Protein AF-A0A662RR89-F1 (afdb_monomer)

Solvent-accessible surface area (backbone atoms only — not comparable to full-atom values): 11726 Å² total; per-residue (Å²): 86,78,87,22,82,54,47,25,76,36,94,96,42,46,41,61,59,53,75,61,45,53,54,25,52,78,70,72,41,86,65,73,88,65,92,75,38,67,35,80,43,79,45,77,73,48,95,41,78,81,84,30,60,46,42,39,37,31,34,29,75,45,78,44,57,68,92,49,96,69,79,58,44,78,71,48,41,49,62,56,51,51,46,44,49,56,50,46,62,72,40,98,57,21,68,71,49,57,76,40,66,42,52,34,41,35,21,36,30,28,49,77,58,99,93,44,76,45,80,75,48,78,33,78,44,51,60,56,28,48,38,69,92,72,54,80,43,71,37,69,88,67,76,30,16,34,28,47,49,55,79,74,61,53,74,45,95,63,53,66,65,60,40,53,52,51,51,52,53,52,49,52,57,52,47,54,54,50,50,54,55,50,52,56,54,51,49,54,50,52,53,56,49,50,55,54,51,49,58,53,57,78,75,106

pLDDT: mean 91.46, std 6.4, range [57.75, 98.0]

Foldseek 3Di:
DCPELQANDQDCDGQADHPVQVVCVVVVHDRDDDPQHLAPDKDAPDPDCVVRVLQIAGEHEDEDAPVDDDWFDFNHALVVVLSSLVVLCPDPCNVVNLVSHWYKYKYWYWHADPVGIDTDDIAMDTLQFFPLVQQPDQDPVPNRTRTHRRVSTDGHDDDNVVSSVSSVVSSVVRVVVVVVVVCVVVVVVVVVVVVVVVVVVVVD

Secondary structure (DSSP, 8-state):
-TTSTTTS-BTTB-SS--HHHHHHHHTTPPPPP-TT-S-SEEEE--S-TTTSTT-EEEEEEEEEETTS--PPPEEEEHHHHHHHHHHHHTSTTHHHHHTT--EEEEEEEEEEETTEEEEEEEEEEEGGGB-GGG--EEETTTTSEEE--GGG--B----HHHHHHHHHHHHHHHHHHHHHHHHHHHHHHHHHHHHHHHHHHHT-

Radius of gyration: 21.61 Å; Cα contacts (8 Å, |Δi|>4): 285; chains: 1; bounding box: 59×57×62 Å

Sequence (204 aa):
LQQTWWGFKFGRDRLLITEKQIKDFVRGNPIGRWQQEAGDIVLFCGRDVIKDANDVILLNVKSHYIERSSRPPNIMSAERLLKFFNELLNRDDAYKMLEKVSLWFIGVGYATSKDGTTITNIHTRDLFLLDLSKLPQINFDAAIQIQGHVKDMVEIEQDRLSFVENLTDTFAAQWKSHVKGKEEKYGTLAENLKERIERLRDVS

Structure (mmCIF, N/CA/C/O backbone):
data_AF-A0A662RR89-F1
#
_entry.id   AF-A0A662RR89-F1
#
loop_
_atom_site.group_PDB
_atom_site.id
_atom_site.type_symbol
_atom_site.label_atom_id
_atom_site.label_alt_id
_atom_site.label_comp_id
_atom_site.label_asym_id
_atom_site.label_entity_id
_atom_site.label_seq_id
_atom_site.pdbx_PDB_ins_code
_atom_site.Cartn_x
_atom_site.Cartn_y
_atom_site.Cartn_z
_atom_site.occupancy
_atom_site.B_iso_or_equiv
_atom_site.auth_seq_id
_atom_site.auth_comp_id
_atom_site.auth_asym_id
_atom_site.auth_atom_id
_atom_site.pdbx_PDB_model_num
ATOM 1 N N . LEU A 1 1 ? -2.434 -9.277 -19.266 1.00 62.34 1 LEU A N 1
ATOM 2 C CA . LEU A 1 1 ? -3.164 -8.637 -18.142 1.00 62.34 1 LEU A CA 1
ATOM 3 C C . LEU A 1 1 ? -3.527 -9.619 -17.030 1.00 62.34 1 LEU A C 1
ATOM 5 O O . LEU A 1 1 ? -3.094 -9.404 -15.917 1.00 62.34 1 LEU A O 1
ATOM 9 N N . GLN A 1 2 ? -4.277 -10.706 -17.268 1.00 71.69 2 GLN A N 1
ATOM 10 C CA . GLN A 1 2 ? -4.575 -11.676 -16.186 1.00 71.69 2 GLN A CA 1
ATOM 11 C C . GLN A 1 2 ? -3.335 -12.424 -15.657 1.00 71.69 2 GLN A C 1
ATOM 13 O O . GLN A 1 2 ? -3.325 -12.899 -14.526 1.00 71.69 2 GLN A O 1
ATOM 18 N N . GLN A 1 3 ? -2.284 -12.511 -16.473 1.00 83.50 3 GLN A N 1
ATOM 19 C CA . GLN A 1 3 ? -0.997 -13.094 -16.092 1.00 83.50 3 GLN A CA 1
ATOM 20 C C . GLN A 1 3 ? 0.001 -12.064 -15.541 1.00 83.50 3 GLN A C 1
ATOM 22 O O . GLN A 1 3 ? 1.110 -12.445 -15.182 1.00 83.50 3 GLN A O 1
ATOM 27 N N . THR A 1 4 ? -0.355 -10.772 -15.498 1.00 91.00 4 THR A N 1
ATOM 28 C CA . THR A 1 4 ? 0.527 -9.750 -14.925 1.00 91.00 4 THR A CA 1
ATOM 29 C C . THR A 1 4 ? 0.176 -9.487 -13.471 1.00 91.00 4 THR A C 1
ATOM 31 O O . THR A 1 4 ? -1.009 -9.419 -13.140 1.00 91.00 4 THR A O 1
ATOM 34 N N . TRP A 1 5 ? 1.177 -9.289 -12.611 1.00 92.94 5 TRP A N 1
ATOM 35 C CA . TRP A 1 5 ? 0.952 -9.030 -11.187 1.00 92.94 5 TRP A CA 1
ATOM 36 C C . TRP A 1 5 ? 0.122 -7.755 -10.969 1.00 92.94 5 TRP A C 1
ATOM 38 O O . TRP A 1 5 ? -0.776 -7.722 -10.143 1.00 92.94 5 TRP A O 1
ATOM 48 N N . TRP A 1 6 ? 0.330 -6.713 -11.771 1.00 91.12 6 TRP A N 1
ATOM 49 C CA . TRP A 1 6 ? -0.389 -5.438 -11.645 1.00 91.12 6 TRP A CA 1
ATOM 50 C C . TRP A 1 6 ? -1.801 -5.459 -12.258 1.00 91.12 6 TRP A C 1
ATOM 52 O O . TRP A 1 6 ? -2.610 -4.551 -12.024 1.00 91.12 6 TRP A O 1
ATOM 62 N N . GLY A 1 7 ? -2.096 -6.470 -13.081 1.00 88.62 7 GLY A N 1
ATOM 63 C CA . GLY A 1 7 ? -3.269 -6.512 -13.947 1.00 88.62 7 GLY A CA 1
ATOM 64 C C . GLY A 1 7 ? -4.268 -7.618 -13.630 1.00 88.62 7 GLY A C 1
ATOM 65 O O . GLY A 1 7 ? -5.368 -7.570 -14.183 1.00 88.62 7 GLY A O 1
ATOM 66 N N . PHE A 1 8 ? -3.943 -8.602 -12.784 1.00 88.56 8 PHE A N 1
ATOM 67 C CA . PHE A 1 8 ? -4.889 -9.655 -12.409 1.00 88.56 8 PHE A CA 1
ATOM 68 C C . PHE A 1 8 ? -5.971 -9.140 -11.445 1.00 88.56 8 PHE A C 1
ATOM 70 O O . PHE A 1 8 ? -5.852 -8.069 -10.849 1.00 88.56 8 PHE A O 1
ATOM 77 N N . LYS A 1 9 ? -7.078 -9.884 -11.358 1.00 89.31 9 LYS A N 1
ATOM 78 C CA . LYS A 1 9 ? -8.249 -9.536 -10.546 1.00 89.31 9 LYS A CA 1
ATOM 79 C C . LYS A 1 9 ? -8.171 -10.222 -9.185 1.00 89.31 9 LYS A C 1
ATOM 81 O O . LYS A 1 9 ? -7.997 -11.429 -9.159 1.00 89.31 9 LYS A O 1
ATOM 86 N N . PHE A 1 10 ? -8.394 -9.479 -8.107 1.00 89.06 10 PHE A N 1
ATOM 87 C CA . PHE A 1 10 ? -8.545 -9.999 -6.746 1.00 89.06 10 PHE A CA 1
ATOM 88 C C . PHE A 1 10 ? -9.844 -9.449 -6.148 1.00 89.06 10 PHE A C 1
ATOM 90 O O . PHE A 1 10 ? -10.044 -8.240 -6.024 1.00 89.06 10 PHE A O 1
ATOM 97 N N . GLY A 1 11 ? -10.797 -10.334 -5.853 1.00 84.19 11 GLY A N 1
ATOM 98 C CA . GLY A 1 11 ? -12.159 -9.920 -5.505 1.00 84.19 11 GLY A CA 1
ATOM 99 C C . GLY A 1 11 ? -12.827 -9.121 -6.635 1.00 84.19 11 GLY A C 1
ATOM 100 O O . GLY A 1 11 ? -13.022 -9.632 -7.738 1.00 84.19 11 GLY A O 1
ATOM 101 N N . ARG A 1 12 ? -13.209 -7.864 -6.372 1.00 82.12 12 ARG A N 1
ATOM 102 C CA . ARG A 1 12 ? -13.751 -6.933 -7.389 1.00 82.12 12 ARG A CA 1
ATOM 103 C C . ARG A 1 12 ? -12.704 -5.947 -7.917 1.00 82.12 12 ARG A C 1
ATOM 105 O O . ARG A 1 12 ? -13.029 -5.139 -8.784 1.00 82.12 12 ARG A O 1
ATOM 112 N N . ASP A 1 13 ? -11.469 -6.064 -7.445 1.00 84.62 13 ASP A N 1
ATOM 113 C CA . ASP A 1 13 ? -10.411 -5.087 -7.639 1.00 84.62 13 ASP A CA 1
ATOM 114 C C . ASP A 1 13 ? -9.298 -5.621 -8.552 1.00 84.62 13 ASP A C 1
ATOM 116 O O . ASP A 1 13 ? -9.220 -6.806 -8.887 1.00 84.62 13 ASP A O 1
ATOM 120 N N . ARG A 1 14 ? -8.447 -4.697 -8.986 1.00 89.25 14 ARG A N 1
ATOM 121 C CA . ARG A 1 14 ? -7.151 -4.900 -9.660 1.00 89.25 14 ARG A CA 1
ATOM 122 C C . ARG A 1 14 ? -6.178 -3.881 -9.057 1.00 89.25 14 ARG A C 1
ATOM 124 O O . ARG A 1 14 ? -6.625 -3.051 -8.268 1.00 89.25 14 ARG A O 1
ATOM 131 N N . LEU A 1 15 ? -4.881 -3.881 -9.371 1.00 87.00 15 LEU A N 1
ATOM 132 C CA . LEU A 1 15 ? -3.983 -2.823 -8.867 1.00 87.00 15 LEU A CA 1
ATOM 133 C C . LEU A 1 15 ? -3.986 -1.578 -9.761 1.00 87.00 15 LEU A C 1
ATOM 135 O O . LEU A 1 15 ? -4.125 -0.474 -9.245 1.00 87.00 15 LEU A O 1
ATOM 139 N N . LEU A 1 16 ? -3.878 -1.742 -11.082 1.00 84.94 16 LEU A N 1
ATOM 140 C CA . LEU A 1 16 ? -3.618 -0.608 -11.983 1.00 84.94 16 LEU A CA 1
ATOM 141 C C . LEU A 1 16 ? -4.749 -0.254 -12.955 1.00 84.94 16 LEU A C 1
ATOM 143 O O . LEU A 1 16 ? -4.870 0.887 -13.362 1.00 84.94 16 LEU A O 1
ATOM 147 N N . ILE A 1 17 ? -5.580 -1.208 -13.359 1.00 82.25 17 ILE A N 1
ATOM 148 C CA . ILE A 1 17 ? -6.595 -0.967 -14.393 1.00 82.25 17 ILE A CA 1
ATOM 149 C C . ILE A 1 17 ? -7.931 -1.576 -14.004 1.00 82.25 17 ILE A C 1
ATOM 151 O O . ILE A 1 17 ? -7.967 -2.657 -13.432 1.00 82.25 17 ILE A O 1
ATOM 155 N N . THR A 1 18 ? -9.042 -0.941 -14.360 1.00 82.62 18 THR A N 1
ATOM 156 C CA . THR A 1 18 ? -10.380 -1.532 -14.216 1.00 82.62 18 THR A CA 1
ATOM 157 C C . THR A 1 18 ? -10.744 -2.394 -15.423 1.00 82.62 18 THR A C 1
ATOM 159 O O . THR A 1 18 ? -10.262 -2.197 -16.538 1.00 82.62 18 THR A O 1
ATOM 162 N N . GLU A 1 19 ? -11.679 -3.330 -15.238 1.00 82.38 19 GLU A N 1
ATOM 163 C CA . GLU A 1 19 ? -12.227 -4.106 -16.358 1.00 82.38 19 GLU A CA 1
ATOM 164 C C . GLU A 1 19 ? -12.911 -3.209 -17.405 1.00 82.38 19 GLU A C 1
ATOM 166 O O . GLU A 1 19 ? -12.856 -3.493 -18.601 1.00 82.38 19 GLU A O 1
ATOM 171 N N . LYS A 1 20 ? -13.517 -2.099 -16.963 1.00 85.50 20 LYS A N 1
ATOM 172 C CA . LYS A 1 20 ? -14.114 -1.104 -17.854 1.00 85.50 20 LYS A CA 1
ATOM 173 C C . LYS A 1 20 ? -13.055 -0.432 -18.729 1.00 85.50 20 LYS A C 1
ATOM 175 O O . LYS A 1 20 ? -13.241 -0.409 -19.937 1.00 85.50 20 LYS A O 1
ATOM 180 N N . GLN A 1 21 ? -11.944 0.038 -18.155 1.00 86.88 21 GLN A N 1
ATOM 181 C CA . GLN A 1 21 ? -10.864 0.674 -18.924 1.00 86.88 21 GLN A CA 1
ATOM 182 C C . GLN A 1 21 ? -10.289 -0.270 -19.992 1.00 86.88 21 GLN A C 1
ATOM 184 O O . GLN A 1 21 ? -10.029 0.165 -21.109 1.00 86.88 21 GLN A O 1
ATOM 189 N N . ILE A 1 22 ? -10.174 -1.571 -19.694 1.00 82.06 22 ILE A N 1
ATOM 190 C CA . ILE A 1 22 ? -9.779 -2.581 -20.692 1.00 82.06 22 ILE A CA 1
ATOM 191 C C . ILE A 1 22 ? -10.807 -2.651 -21.828 1.00 82.06 22 ILE A C 1
ATOM 193 O O . ILE A 1 22 ? -10.439 -2.609 -23.000 1.00 82.06 22 ILE A O 1
ATOM 197 N N . LYS A 1 23 ? -12.100 -2.761 -21.496 1.00 86.00 23 LYS A N 1
ATOM 198 C CA . LYS A 1 23 ? -13.181 -2.843 -22.494 1.00 86.00 23 LYS A CA 1
ATOM 199 C C . LYS A 1 23 ? -13.263 -1.584 -23.351 1.00 86.00 23 LYS A C 1
ATOM 201 O O . LYS A 1 23 ? -13.460 -1.699 -24.556 1.00 86.00 23 LYS A O 1
ATOM 206 N N . ASP A 1 24 ? -13.114 -0.415 -22.740 1.00 89.56 24 ASP A N 1
ATOM 207 C CA . ASP A 1 24 ? -13.146 0.870 -23.430 1.00 89.56 24 ASP A CA 1
ATOM 208 C C . ASP A 1 24 ? -11.956 1.000 -24.387 1.00 89.56 24 ASP A C 1
ATOM 210 O O . ASP A 1 24 ? -12.169 1.297 -25.559 1.00 89.56 24 ASP A O 1
ATOM 214 N N . PHE A 1 25 ? -10.742 0.644 -23.954 1.00 87.44 25 PHE A N 1
ATOM 215 C CA . PHE A 1 25 ? -9.568 0.615 -24.831 1.00 87.44 25 PHE A CA 1
ATOM 216 C C . PHE A 1 25 ? -9.759 -0.307 -26.043 1.00 87.44 25 PHE A C 1
ATOM 218 O O . PHE A 1 25 ? -9.556 0.117 -27.177 1.00 87.44 25 PHE A O 1
ATOM 225 N N . VAL A 1 26 ? -10.210 -1.549 -25.824 1.00 86.94 26 VAL A N 1
ATOM 226 C CA . VAL A 1 26 ? -10.435 -2.531 -26.905 1.00 86.94 26 VAL A CA 1
ATOM 227 C C . VAL A 1 26 ? -11.487 -2.048 -27.910 1.00 86.94 26 VAL A C 1
ATOM 229 O O . VAL A 1 26 ? -11.410 -2.376 -29.090 1.00 86.94 26 VAL A O 1
ATOM 232 N N . ARG A 1 27 ? -12.468 -1.262 -27.457 1.00 93.31 27 ARG A N 1
ATOM 233 C CA . ARG A 1 27 ? -13.530 -0.695 -28.302 1.00 93.31 27 ARG A CA 1
ATOM 234 C C . ARG A 1 27 ? -13.144 0.627 -28.970 1.00 93.31 27 ARG A C 1
ATOM 236 O O . ARG A 1 27 ? -13.955 1.162 -29.717 1.00 93.31 27 ARG A O 1
ATOM 243 N N . GLY A 1 28 ? -11.950 1.162 -28.702 1.00 91.06 28 GLY A N 1
ATOM 244 C CA . GLY A 1 28 ? -11.538 2.485 -29.177 1.00 91.06 28 GLY A CA 1
ATOM 245 C C . GLY A 1 28 ? -12.275 3.643 -28.492 1.00 91.06 28 GLY A C 1
ATOM 246 O O . GLY A 1 28 ? -12.303 4.752 -29.019 1.00 91.06 28 GLY A O 1
ATOM 247 N N . ASN A 1 29 ? -12.883 3.399 -27.329 1.00 94.19 29 ASN A N 1
ATOM 248 C CA . ASN A 1 29 ? -13.552 4.429 -26.545 1.00 94.19 29 ASN A CA 1
ATOM 249 C C . ASN A 1 29 ? -12.531 5.258 -25.744 1.00 94.19 29 ASN A C 1
ATOM 251 O O . ASN A 1 29 ? -11.482 4.739 -25.348 1.00 94.19 29 ASN A O 1
ATOM 255 N N . PRO A 1 30 ? -12.861 6.517 -25.403 1.00 91.00 30 PRO A N 1
ATOM 256 C CA . PRO A 1 30 ? -12.083 7.295 -24.448 1.00 91.00 30 PRO A CA 1
ATOM 257 C C . PRO A 1 30 ? -11.945 6.564 -23.107 1.00 91.00 30 PRO A C 1
ATOM 259 O O . PRO A 1 30 ? -12.937 6.163 -22.494 1.00 91.00 30 PRO A O 1
ATOM 262 N N . ILE A 1 31 ? -10.709 6.418 -22.632 1.00 86.88 31 ILE A N 1
ATOM 263 C CA . ILE A 1 31 ? -10.411 5.774 -21.352 1.00 86.88 31 ILE A CA 1
ATOM 264 C C . ILE A 1 31 ? -10.550 6.813 -20.238 1.00 86.88 31 ILE A C 1
ATOM 266 O O . ILE A 1 31 ? -9.814 7.799 -20.188 1.00 86.88 31 ILE A O 1
ATOM 270 N N . GLY A 1 32 ? -11.497 6.591 -19.327 1.00 81.69 32 GLY A N 1
ATOM 271 C CA . GLY A 1 32 ? -11.636 7.410 -18.122 1.00 81.69 32 GLY A CA 1
ATOM 272 C C . GLY A 1 32 ? -10.499 7.176 -17.120 1.00 81.69 32 GLY A C 1
ATOM 273 O O . GLY A 1 32 ? -9.916 6.092 -17.068 1.00 81.69 32 GLY A O 1
ATOM 274 N N . ARG A 1 33 ? -10.215 8.181 -16.282 1.00 78.25 33 ARG A N 1
ATOM 275 C CA . ARG A 1 33 ? -9.296 8.029 -15.140 1.00 78.25 33 ARG A CA 1
ATOM 276 C C . ARG A 1 33 ? -9.890 7.090 -14.094 1.00 78.25 33 ARG A C 1
ATOM 278 O O . ARG A 1 33 ? -11.083 7.187 -13.799 1.00 78.25 33 ARG A O 1
ATOM 285 N N . TRP A 1 34 ? -9.056 6.261 -13.471 1.00 79.38 34 TRP A N 1
ATOM 286 C CA . TRP A 1 34 ? -9.433 5.528 -12.270 1.00 79.38 34 TRP A CA 1
ATOM 287 C C . TRP A 1 34 ? -8.676 6.085 -11.063 1.00 79.38 34 TRP A C 1
ATOM 289 O O . TRP A 1 34 ? -7.459 6.065 -10.988 1.00 79.38 34 TRP A O 1
ATOM 299 N N . GLN A 1 35 ? -9.410 6.636 -10.096 1.00 68.69 35 GLN A N 1
ATOM 300 C CA . GLN A 1 35 ? -8.801 7.309 -8.939 1.00 68.69 35 GLN A CA 1
ATOM 301 C C . GLN A 1 35 ? -8.178 6.352 -7.918 1.00 68.69 35 GLN A C 1
ATOM 303 O O . GLN A 1 35 ? -7.476 6.798 -7.019 1.00 68.69 35 GLN A O 1
ATOM 308 N N . GLN A 1 36 ? -8.460 5.052 -8.017 1.00 72.62 36 GLN A N 1
ATOM 309 C CA . GLN A 1 36 ? -7.910 4.052 -7.107 1.00 72.62 36 GLN A CA 1
ATOM 310 C C . GLN A 1 36 ? -6.748 3.303 -7.769 1.00 72.62 36 GLN A C 1
ATOM 312 O O . GLN A 1 36 ? -6.485 2.167 -7.413 1.00 72.62 36 GLN A O 1
ATOM 317 N N . GLU A 1 37 ? -6.052 3.860 -8.749 1.00 81.38 37 GLU A N 1
ATOM 318 C CA . GLU A 1 37 ? -4.853 3.217 -9.297 1.00 81.38 37 GLU A CA 1
ATOM 319 C C . GLU A 1 37 ? -3.769 3.089 -8.206 1.00 81.38 37 GLU A C 1
ATOM 321 O O . GLU A 1 37 ? -3.612 3.963 -7.354 1.00 81.38 37 GLU A O 1
ATOM 326 N N . ALA A 1 38 ? -3.063 1.954 -8.160 1.00 84.25 38 ALA A N 1
ATOM 327 C CA . ALA A 1 38 ? -2.034 1.705 -7.144 1.00 84.25 38 ALA A CA 1
ATOM 328 C C . ALA A 1 38 ? -0.775 2.574 -7.339 1.00 84.25 38 ALA A C 1
ATOM 330 O O . ALA A 1 38 ? -0.022 2.782 -6.387 1.00 84.25 38 ALA A O 1
ATOM 331 N N . GLY A 1 39 ? -0.563 3.113 -8.541 1.00 86.81 39 GLY A N 1
ATOM 332 C CA . GLY A 1 39 ? 0.502 4.063 -8.847 1.00 86.81 39 GLY A CA 1
ATOM 333 C C . GLY A 1 39 ? -0.012 5.207 -9.710 1.00 86.81 39 GLY A C 1
ATOM 334 O O . GLY A 1 39 ? -0.930 5.023 -10.503 1.00 86.81 39 GLY A O 1
ATOM 335 N N . ASP A 1 40 ? 0.610 6.370 -9.551 1.00 88.06 40 ASP A N 1
ATOM 336 C CA . ASP A 1 40 ? 0.383 7.560 -10.372 1.00 88.06 40 ASP A CA 1
ATOM 337 C C . ASP A 1 40 ? 1.220 7.517 -11.660 1.00 88.06 40 ASP A C 1
ATOM 339 O O . ASP A 1 40 ? 0.851 8.105 -12.675 1.00 88.06 40 ASP A O 1
ATOM 343 N N . ILE A 1 41 ? 2.364 6.821 -11.620 1.00 90.50 41 ILE A N 1
ATOM 344 C CA . ILE A 1 41 ? 3.262 6.618 -12.759 1.00 90.50 41 ILE A CA 1
ATOM 345 C C . ILE A 1 41 ? 3.590 5.128 -12.868 1.00 90.50 41 ILE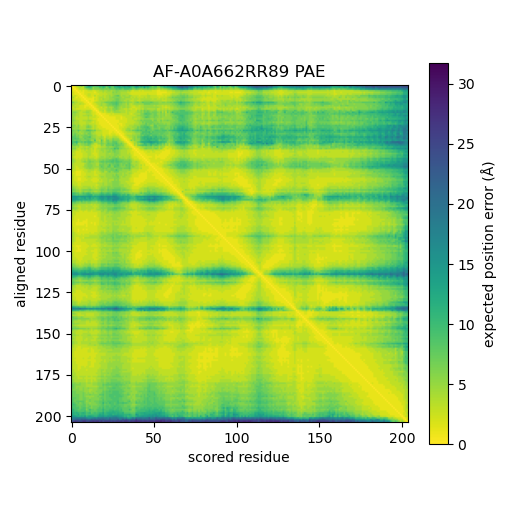 A C 1
ATOM 347 O O . ILE A 1 41 ? 3.856 4.454 -11.873 1.00 90.50 41 ILE A O 1
ATOM 351 N N . VAL A 1 42 ? 3.598 4.621 -14.098 1.00 91.44 42 VAL A N 1
ATOM 352 C CA . VAL A 1 42 ? 3.961 3.242 -14.434 1.00 91.44 42 VAL A CA 1
ATOM 353 C C . VAL A 1 42 ? 5.272 3.284 -15.203 1.00 91.44 42 VAL A C 1
ATOM 355 O O . VAL A 1 42 ? 5.317 3.818 -16.310 1.00 91.44 42 VAL A O 1
ATOM 358 N N . LEU A 1 43 ? 6.336 2.733 -14.626 1.00 93.25 43 LEU A N 1
ATOM 359 C CA . LEU A 1 43 ? 7.632 2.630 -15.284 1.00 93.25 43 LEU A CA 1
ATOM 360 C C . LEU A 1 43 ? 7.819 1.208 -15.808 1.00 93.25 43 LEU A C 1
ATOM 362 O O . LEU A 1 43 ? 7.895 0.266 -15.027 1.00 93.25 43 LEU A O 1
ATOM 366 N N . PHE A 1 44 ? 7.892 1.054 -17.127 1.00 94.62 44 PHE A N 1
ATOM 367 C CA . PHE A 1 44 ? 8.262 -0.209 -17.757 1.00 94.62 44 PHE A CA 1
ATOM 368 C C . PHE A 1 44 ? 9.788 -0.302 -17.861 1.00 94.62 44 PHE A C 1
ATOM 370 O O . PHE A 1 44 ? 10.420 0.562 -18.467 1.00 94.62 44 PHE A O 1
ATOM 377 N N . CYS A 1 45 ? 10.364 -1.346 -17.269 1.00 93.81 45 CYS A N 1
ATOM 378 C CA . CYS A 1 45 ? 11.810 -1.571 -17.193 1.00 93.81 45 CYS A CA 1
ATOM 379 C C . CYS A 1 45 ? 12.285 -2.717 -18.103 1.00 93.81 45 CYS A C 1
ATOM 381 O O . CYS A 1 45 ? 13.481 -3.001 -18.164 1.00 93.81 45 CYS A O 1
ATOM 383 N N . GLY A 1 46 ? 11.357 -3.392 -18.783 1.00 91.88 46 GLY A N 1
ATOM 384 C CA . GLY A 1 46 ? 11.655 -4.473 -19.715 1.00 91.88 46 GLY A CA 1
ATOM 385 C C . GLY A 1 46 ? 12.199 -3.988 -21.061 1.00 91.88 46 GLY A C 1
ATOM 386 O O . GLY A 1 46 ? 12.229 -2.795 -21.367 1.00 91.88 46 GLY A O 1
ATOM 387 N N . ARG A 1 47 ? 12.615 -4.939 -21.900 1.00 93.38 47 ARG A N 1
ATOM 388 C CA . ARG A 1 47 ? 13.048 -4.683 -23.285 1.00 93.38 47 ARG A CA 1
ATOM 389 C C . ARG A 1 47 ? 11.957 -5.026 -24.297 1.00 93.38 47 ARG A C 1
ATOM 391 O O . ARG A 1 47 ? 11.937 -4.448 -25.380 1.00 93.38 47 ARG A O 1
ATOM 398 N N . ASP A 1 48 ? 11.056 -5.942 -23.947 1.00 92.75 48 ASP A N 1
ATOM 399 C CA . ASP A 1 48 ? 9.943 -6.403 -24.779 1.00 92.75 48 ASP A CA 1
ATOM 400 C C . ASP A 1 48 ? 8.640 -6.377 -23.967 1.00 92.75 48 ASP A C 1
ATOM 402 O O . ASP A 1 48 ? 8.490 -7.091 -22.981 1.00 92.75 48 ASP A O 1
ATOM 406 N N . VAL A 1 49 ? 7.672 -5.554 -24.380 1.00 85.75 49 VAL A N 1
ATOM 407 C CA . VAL A 1 49 ? 6.419 -5.336 -23.630 1.00 85.75 49 VAL A CA 1
ATOM 408 C C . VAL A 1 49 ? 5.563 -6.598 -23.469 1.00 85.75 49 VAL A C 1
ATOM 410 O O . VAL A 1 49 ? 4.755 -6.681 -22.546 1.00 85.75 49 VAL A O 1
ATOM 413 N N . ILE A 1 50 ? 5.716 -7.580 -24.359 1.00 85.56 50 ILE A N 1
ATOM 414 C CA . ILE A 1 50 ? 4.955 -8.829 -24.321 1.00 85.56 50 ILE A CA 1
ATOM 415 C C . ILE A 1 50 ? 5.641 -9.814 -23.374 1.00 85.56 50 ILE A C 1
ATOM 417 O O . ILE A 1 50 ? 4.973 -10.419 -22.535 1.00 85.56 50 ILE A O 1
ATOM 421 N N . LYS A 1 51 ? 6.963 -9.973 -23.491 1.00 89.19 51 LYS A N 1
ATOM 422 C CA . LYS A 1 51 ? 7.733 -10.944 -22.691 1.00 89.19 51 LYS A CA 1
ATOM 423 C C . LYS A 1 51 ? 7.998 -10.459 -21.270 1.00 89.19 51 LYS A C 1
ATOM 425 O O . LYS A 1 51 ? 7.897 -11.240 -20.326 1.00 89.19 51 LYS A O 1
ATOM 430 N N . ASP A 1 52 ? 8.253 -9.167 -21.123 1.00 92.19 52 ASP A N 1
ATOM 431 C CA . ASP A 1 52 ? 8.687 -8.539 -19.878 1.00 92.19 52 ASP A CA 1
ATOM 432 C C . ASP A 1 52 ? 7.535 -7.768 -19.224 1.00 92.19 52 ASP A C 1
ATOM 434 O O . ASP A 1 52 ? 7.746 -6.841 -18.451 1.00 92.19 52 ASP A O 1
ATOM 438 N N . ALA A 1 53 ? 6.282 -8.139 -19.510 1.00 91.25 53 ALA A N 1
ATOM 439 C CA . ALA A 1 53 ? 5.086 -7.409 -19.076 1.00 91.25 53 ALA A CA 1
ATOM 440 C C . ALA A 1 53 ? 4.959 -7.231 -17.544 1.00 91.25 53 ALA A C 1
ATOM 442 O O . ALA A 1 53 ? 4.126 -6.452 -17.078 1.00 91.25 53 ALA A O 1
ATOM 443 N N . ASN A 1 54 ? 5.745 -7.976 -16.762 1.00 94.00 54 ASN A N 1
ATOM 444 C CA . ASN A 1 54 ? 5.827 -7.900 -15.303 1.00 94.00 54 ASN A CA 1
ATOM 445 C C . ASN A 1 54 ? 7.027 -7.094 -14.783 1.00 94.00 54 ASN A C 1
ATOM 447 O O . ASN A 1 54 ? 7.076 -6.819 -13.586 1.00 94.00 54 ASN A O 1
ATOM 451 N N . ASP A 1 55 ? 7.952 -6.687 -15.651 1.00 94.75 55 ASP A N 1
ATOM 452 C CA . ASP A 1 55 ? 9.103 -5.849 -15.310 1.00 94.75 55 ASP A CA 1
ATOM 453 C C . ASP A 1 55 ? 8.664 -4.382 -15.303 1.00 94.75 55 ASP A C 1
ATOM 455 O O . ASP A 1 55 ? 9.001 -3.571 -16.169 1.00 94.75 55 ASP A O 1
ATOM 459 N N . VAL A 1 56 ? 7.814 -4.075 -14.328 1.00 94.12 56 VAL A N 1
ATOM 460 C CA . VAL A 1 56 ? 7.159 -2.785 -14.141 1.00 94.12 56 VAL A CA 1
ATOM 461 C C . VAL A 1 56 ? 7.382 -2.322 -12.708 1.00 94.12 56 VAL A C 1
ATOM 463 O O . VAL A 1 56 ? 7.347 -3.131 -11.785 1.00 94.12 56 VAL A O 1
ATOM 466 N N . ILE A 1 57 ? 7.547 -1.017 -12.517 1.00 95.44 57 ILE A N 1
ATOM 467 C CA . ILE A 1 57 ? 7.488 -0.360 -11.212 1.00 95.44 57 ILE A CA 1
ATOM 468 C C . ILE A 1 57 ? 6.275 0.565 -11.204 1.00 95.44 57 ILE A C 1
ATOM 470 O O . ILE A 1 57 ? 6.144 1.426 -12.077 1.00 95.44 57 ILE A O 1
ATOM 474 N N . LEU A 1 58 ? 5.381 0.399 -10.228 1.00 95.25 58 LEU A N 1
ATOM 475 C CA . LEU A 1 58 ? 4.320 1.376 -9.982 1.00 95.25 58 LEU A CA 1
ATOM 476 C C . LEU A 1 58 ? 4.823 2.380 -8.949 1.00 95.25 58 LEU A C 1
ATOM 478 O O . LEU A 1 58 ? 5.181 2.008 -7.831 1.00 95.25 58 LEU A O 1
ATOM 482 N N . LEU A 1 59 ? 4.850 3.649 -9.338 1.00 94.50 59 LEU A N 1
ATOM 483 C CA . LEU A 1 59 ? 5.293 4.759 -8.507 1.00 94.50 59 LEU A CA 1
ATOM 484 C C . LEU A 1 59 ? 4.068 5.516 -8.004 1.00 94.50 59 LEU A C 1
ATOM 486 O O . LEU A 1 59 ? 3.262 5.998 -8.799 1.00 94.50 59 LEU A O 1
ATOM 490 N N . ASN A 1 60 ? 3.938 5.650 -6.691 1.00 92.94 60 ASN A N 1
ATOM 491 C CA . ASN A 1 60 ? 2.890 6.433 -6.053 1.00 92.94 60 ASN A CA 1
ATOM 492 C C . ASN A 1 60 ? 3.503 7.713 -5.471 1.00 92.94 60 ASN A C 1
ATOM 494 O O . ASN A 1 60 ? 4.397 7.659 -4.624 1.00 92.94 60 ASN A O 1
ATOM 498 N N . VAL A 1 61 ? 3.067 8.867 -5.965 1.00 92.19 61 VAL A N 1
ATOM 499 C CA . VAL A 1 61 ? 3.702 10.163 -5.732 1.00 92.19 61 VAL A CA 1
ATOM 500 C C . VAL A 1 61 ? 2.863 10.984 -4.762 1.00 92.19 61 VAL A C 1
ATOM 502 O O . VAL A 1 61 ? 1.686 11.256 -4.989 1.00 92.19 61 VAL A O 1
ATOM 505 N N . LYS A 1 62 ? 3.485 11.439 -3.674 1.00 91.56 62 LYS A N 1
ATOM 506 C CA . LYS A 1 62 ? 2.884 12.330 -2.679 1.00 91.56 62 LYS A CA 1
ATOM 507 C C . LYS A 1 62 ? 3.683 13.613 -2.593 1.00 91.56 62 LYS A C 1
ATOM 509 O O . LYS A 1 62 ? 4.888 13.577 -2.369 1.0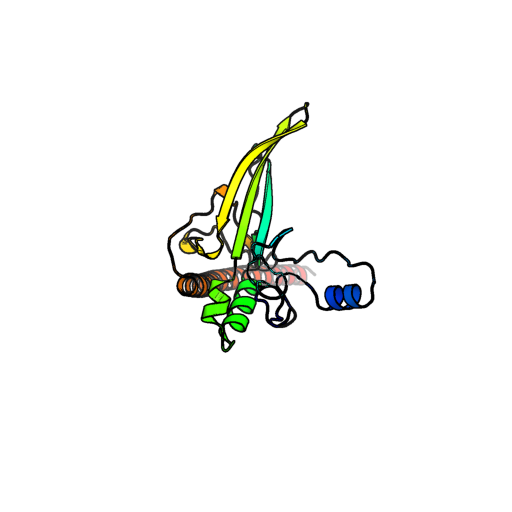0 91.56 62 LYS A O 1
ATOM 514 N N . SER A 1 63 ? 3.014 14.751 -2.710 1.00 91.25 63 SER A N 1
ATOM 515 C CA . SER A 1 63 ? 3.627 16.051 -2.458 1.00 91.25 63 SER A CA 1
ATOM 516 C C . SER A 1 63 ? 3.251 16.579 -1.073 1.00 91.25 63 SER A C 1
ATOM 518 O O . SER A 1 63 ? 2.162 16.310 -0.563 1.00 91.25 63 SER A O 1
ATOM 520 N N . HIS A 1 64 ? 4.157 17.334 -0.452 1.00 90.31 64 HIS A N 1
ATOM 521 C CA . HIS A 1 64 ? 3.895 18.022 0.810 1.00 90.31 64 HIS A CA 1
ATOM 522 C C . HIS A 1 64 ? 4.528 19.416 0.824 1.00 90.31 64 HIS A C 1
ATOM 524 O O . HIS A 1 64 ? 5.668 19.606 0.397 1.00 90.31 64 HIS A O 1
ATOM 530 N N . TYR A 1 65 ? 3.776 20.393 1.330 1.00 90.44 65 TYR A N 1
ATOM 531 C CA . TYR A 1 65 ? 4.291 21.734 1.579 1.00 90.44 65 TYR A CA 1
ATOM 532 C C . TYR A 1 65 ? 5.103 21.721 2.875 1.00 90.44 65 TYR A C 1
ATOM 534 O O . TYR A 1 65 ? 4.544 21.488 3.948 1.00 90.44 65 TYR A O 1
ATOM 542 N N . ILE A 1 66 ? 6.414 21.941 2.778 1.00 87.94 66 ILE A N 1
ATOM 543 C CA . ILE A 1 66 ? 7.343 21.655 3.883 1.00 87.94 66 ILE A CA 1
ATOM 544 C C . ILE A 1 66 ? 7.193 22.597 5.081 1.00 87.94 66 ILE A C 1
ATOM 546 O O . ILE A 1 66 ? 7.500 22.210 6.205 1.00 87.94 66 ILE A O 1
ATOM 550 N N . GLU A 1 67 ? 6.701 23.816 4.860 1.00 85.12 67 GLU A N 1
ATOM 551 C CA . GLU A 1 67 ? 6.573 24.838 5.909 1.00 85.12 67 GLU A CA 1
ATOM 552 C C . GLU A 1 67 ? 5.321 24.629 6.770 1.00 85.12 67 GLU A C 1
ATOM 554 O O . GLU A 1 67 ? 5.141 25.287 7.795 1.00 85.12 67 GLU A O 1
ATOM 559 N N . ARG A 1 68 ? 4.444 23.695 6.381 1.00 82.38 68 ARG A N 1
ATOM 560 C CA . ARG A 1 68 ? 3.224 23.379 7.116 1.00 82.38 68 ARG A CA 1
ATOM 561 C C . ARG A 1 68 ? 3.276 21.956 7.650 1.00 82.38 68 ARG A C 1
ATOM 563 O O . ARG A 1 68 ? 3.307 20.988 6.893 1.00 82.38 68 ARG A O 1
ATOM 570 N N . SER A 1 69 ? 3.149 21.828 8.971 1.00 79.25 69 SER A N 1
ATOM 571 C CA . SER A 1 69 ? 2.835 20.533 9.573 1.00 79.25 69 SER A CA 1
ATOM 572 C C . SER A 1 69 ? 1.508 20.024 9.009 1.00 79.25 69 SER A C 1
ATOM 574 O O . SER A 1 69 ? 0.480 20.707 9.058 1.00 79.25 69 SER A O 1
ATOM 576 N N . SER A 1 70 ? 1.545 18.836 8.415 1.00 80.31 70 SER A N 1
ATOM 577 C CA . SER A 1 70 ? 0.401 18.211 7.765 1.00 80.31 70 SER A CA 1
ATOM 578 C C . SER A 1 70 ? 0.173 16.819 8.328 1.00 80.31 70 SER A C 1
ATOM 580 O O . SER A 1 70 ? 1.102 16.129 8.758 1.00 80.31 70 SER A O 1
ATOM 582 N N . ARG A 1 71 ? -1.098 16.407 8.330 1.00 83.38 71 ARG A N 1
ATOM 583 C CA . ARG A 1 71 ? -1.460 15.033 8.675 1.00 83.38 71 ARG A CA 1
ATOM 584 C C . ARG A 1 71 ? -0.769 14.079 7.696 1.00 83.38 71 ARG A C 1
ATOM 586 O O . ARG A 1 71 ? -0.687 14.422 6.514 1.00 83.38 71 ARG A O 1
ATOM 593 N N . PRO A 1 72 ? -0.309 12.907 8.159 1.00 87.50 72 PRO A N 1
ATOM 594 C CA . PRO A 1 72 ? 0.243 11.897 7.272 1.00 87.50 72 PRO A CA 1
ATOM 595 C C . PRO A 1 72 ? -0.734 11.592 6.123 1.00 87.50 72 PRO A C 1
ATOM 597 O O . PRO A 1 72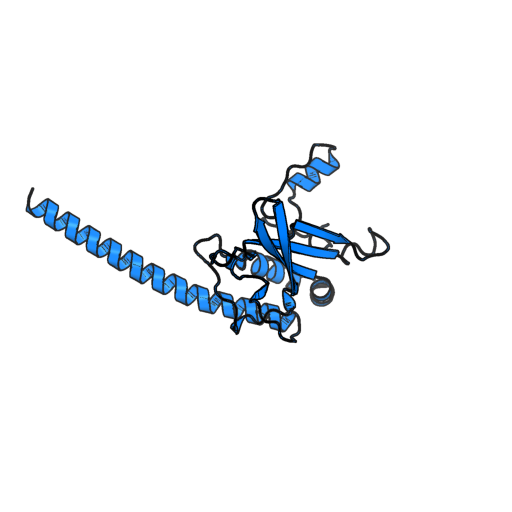 ? -1.920 11.358 6.389 1.00 87.50 72 PRO A O 1
ATOM 600 N N . PRO A 1 73 ? -0.290 11.643 4.856 1.00 88.38 73 PRO A N 1
ATOM 601 C CA . PRO A 1 73 ? -1.158 11.384 3.717 1.00 88.38 73 PRO A CA 1
ATOM 602 C C . PRO A 1 73 ? -1.546 9.905 3.646 1.00 88.38 73 PRO A C 1
ATOM 604 O O . PRO A 1 73 ? -0.837 9.034 4.150 1.00 88.38 73 PRO A O 1
ATOM 607 N N . ASN A 1 74 ? -2.658 9.623 2.963 1.00 89.38 74 ASN A N 1
ATOM 608 C CA . ASN A 1 74 ? -3.015 8.264 2.560 1.00 89.38 74 ASN A CA 1
ATOM 609 C C . ASN A 1 74 ? -2.024 7.774 1.513 1.00 89.38 74 ASN A C 1
ATOM 611 O O . ASN A 1 74 ? -1.861 8.421 0.477 1.00 89.38 74 ASN A O 1
ATOM 615 N N . ILE A 1 75 ? -1.403 6.631 1.772 1.00 87.81 75 ILE A N 1
ATOM 616 C CA . ILE A 1 75 ? -0.412 6.028 0.888 1.00 87.81 75 ILE A CA 1
ATOM 617 C C . ILE A 1 75 ? -1.084 4.993 -0.003 1.00 87.81 75 ILE A C 1
ATOM 619 O O . ILE A 1 75 ? -1.171 5.186 -1.214 1.00 87.81 75 ILE A O 1
ATOM 623 N N . MET A 1 76 ? -1.614 3.935 0.607 1.00 89.25 76 MET A N 1
ATOM 624 C CA . MET A 1 76 ? -2.312 2.857 -0.081 1.00 89.25 76 MET A CA 1
ATOM 625 C C . MET A 1 76 ? -3.274 2.156 0.881 1.00 89.25 76 MET A C 1
ATOM 627 O O . MET A 1 76 ? -3.062 2.153 2.093 1.00 89.25 76 MET A O 1
ATOM 631 N N . SER A 1 77 ? -4.327 1.535 0.348 1.00 92.25 77 SER A N 1
ATOM 632 C CA . SER A 1 77 ? -5.230 0.708 1.152 1.00 92.25 77 SER A CA 1
ATOM 633 C C . SER A 1 77 ? -4.526 -0.568 1.622 1.00 92.25 77 SER A C 1
ATOM 635 O O . SER A 1 77 ? -4.108 -1.381 0.794 1.00 92.25 77 SER A O 1
ATOM 637 N N . ALA A 1 78 ? -4.446 -0.763 2.941 1.00 94.00 78 ALA A N 1
ATOM 638 C CA . ALA A 1 78 ? -3.895 -1.975 3.540 1.00 94.00 78 ALA A CA 1
ATOM 639 C C . ALA A 1 78 ? -4.771 -3.194 3.217 1.00 94.00 78 ALA A C 1
ATOM 641 O O . ALA A 1 78 ? -4.259 -4.237 2.828 1.00 94.00 78 ALA A O 1
ATOM 642 N N . GLU A 1 79 ? -6.099 -3.043 3.282 1.00 93.69 79 GLU A N 1
ATOM 643 C CA . GLU A 1 79 ? -7.044 -4.106 2.911 1.00 93.69 79 GLU A CA 1
ATOM 644 C C . GLU A 1 79 ? -6.812 -4.574 1.470 1.00 93.69 79 GLU A C 1
ATOM 646 O O . GLU A 1 79 ? -6.813 -5.769 1.171 1.00 93.69 79 GLU A O 1
ATOM 651 N N . ARG A 1 80 ? -6.591 -3.626 0.558 1.00 92.25 80 ARG A N 1
ATOM 652 C CA . ARG A 1 80 ? -6.389 -3.942 -0.851 1.00 92.25 80 ARG A CA 1
ATOM 653 C C . ARG A 1 80 ? -5.066 -4.656 -1.101 1.00 92.25 80 ARG A C 1
ATOM 655 O O . ARG A 1 80 ? -5.049 -5.577 -1.912 1.00 92.25 80 ARG A O 1
ATOM 662 N N . LEU A 1 81 ? -4.001 -4.273 -0.393 1.00 94.31 81 LEU A N 1
ATOM 663 C CA . LEU A 1 81 ? -2.733 -5.005 -0.408 1.00 94.31 81 LEU A CA 1
ATOM 664 C C . LEU A 1 81 ? -2.911 -6.435 0.108 1.00 94.31 81 LEU A C 1
ATOM 666 O O . LEU A 1 81 ? -2.464 -7.367 -0.549 1.00 94.31 81 LEU A O 1
ATOM 670 N N . LEU A 1 82 ? -3.631 -6.632 1.215 1.00 95.94 82 LEU A N 1
ATOM 671 C CA . LEU A 1 82 ? -3.898 -7.971 1.751 1.00 95.94 82 LEU A CA 1
ATOM 672 C C . LEU A 1 82 ? -4.693 -8.842 0.770 1.00 95.94 82 LEU A C 1
ATOM 674 O O . LEU A 1 82 ? -4.313 -9.981 0.515 1.00 95.94 82 LEU A O 1
ATOM 678 N N . LYS A 1 83 ? -5.757 -8.307 0.153 1.00 95.88 83 LYS A N 1
ATOM 679 C CA . LYS A 1 83 ? -6.519 -9.027 -0.887 1.00 95.88 83 LYS A CA 1
ATOM 680 C C . LYS A 1 83 ? -5.651 -9.369 -2.096 1.00 95.88 83 LYS A C 1
ATOM 682 O O . LYS A 1 83 ? -5.759 -10.469 -2.634 1.00 95.88 83 LYS A O 1
ATOM 687 N N . PHE A 1 84 ? -4.809 -8.427 -2.517 1.00 95.94 84 PHE A N 1
ATOM 688 C CA . PHE A 1 84 ? -3.862 -8.619 -3.606 1.00 95.94 84 PHE A CA 1
ATOM 689 C C . PHE A 1 84 ? -2.872 -9.748 -3.299 1.00 95.94 84 PHE A C 1
ATOM 691 O O . PHE A 1 84 ? -2.734 -10.656 -4.115 1.00 95.94 84 PHE A O 1
ATOM 698 N N . PHE A 1 85 ? -2.228 -9.727 -2.129 1.00 97.19 85 PHE A N 1
ATOM 699 C CA . PHE A 1 85 ? -1.270 -10.759 -1.738 1.00 97.19 85 PHE A CA 1
ATOM 700 C C . PHE A 1 85 ? -1.934 -12.120 -1.556 1.00 97.19 85 PHE A C 1
ATOM 702 O O . PHE A 1 85 ? -1.405 -13.103 -2.057 1.00 97.19 85 PHE A O 1
ATOM 709 N N . ASN A 1 86 ? -3.116 -12.184 -0.939 1.00 96.50 86 ASN A N 1
ATOM 710 C CA . ASN A 1 86 ? -3.870 -13.431 -0.811 1.00 96.50 86 ASN A CA 1
ATOM 711 C C . ASN A 1 86 ? -4.123 -14.084 -2.179 1.00 96.50 86 ASN A C 1
ATOM 713 O O . ASN A 1 86 ? -3.898 -15.275 -2.357 1.00 96.50 86 ASN A O 1
ATOM 717 N N . GLU A 1 87 ? -4.561 -13.305 -3.167 1.00 95.69 87 GLU A N 1
ATOM 718 C CA . GLU A 1 87 ? -4.807 -13.831 -4.510 1.00 95.69 87 GLU A CA 1
ATOM 719 C C . GLU A 1 87 ? -3.504 -14.164 -5.256 1.00 95.69 87 GLU A C 1
ATOM 721 O O . GLU A 1 87 ? -3.428 -15.192 -5.923 1.00 95.69 87 GLU A O 1
ATOM 726 N N . LEU A 1 88 ? -2.461 -13.334 -5.130 1.00 95.81 88 LEU A N 1
ATOM 727 C CA . LEU A 1 88 ? -1.158 -13.591 -5.751 1.00 95.81 88 LEU A CA 1
ATOM 728 C C . LEU A 1 88 ? -0.535 -14.889 -5.226 1.00 95.81 88 LEU A C 1
ATOM 730 O O . LEU A 1 88 ? 0.007 -15.664 -6.012 1.00 95.81 88 LEU A O 1
ATOM 734 N N . LEU A 1 89 ? -0.627 -15.125 -3.915 1.00 96.38 89 LEU A N 1
ATOM 735 C CA . LEU A 1 89 ? -0.055 -16.292 -3.248 1.00 96.38 89 LEU A CA 1
ATOM 736 C C . LEU A 1 89 ? -0.819 -17.594 -3.535 1.00 96.38 89 LEU A C 1
ATOM 738 O O . LEU A 1 89 ? -0.249 -18.667 -3.372 1.00 96.38 89 LEU A O 1
ATOM 742 N N . ASN A 1 90 ? -2.057 -17.515 -4.032 1.00 94.69 90 ASN A N 1
ATOM 743 C CA . ASN A 1 90 ? -2.836 -18.679 -4.476 1.00 94.69 90 ASN A CA 1
ATOM 744 C C . ASN A 1 90 ? -2.492 -19.152 -5.901 1.00 94.69 90 ASN A C 1
ATOM 746 O O . ASN A 1 90 ? -3.123 -20.076 -6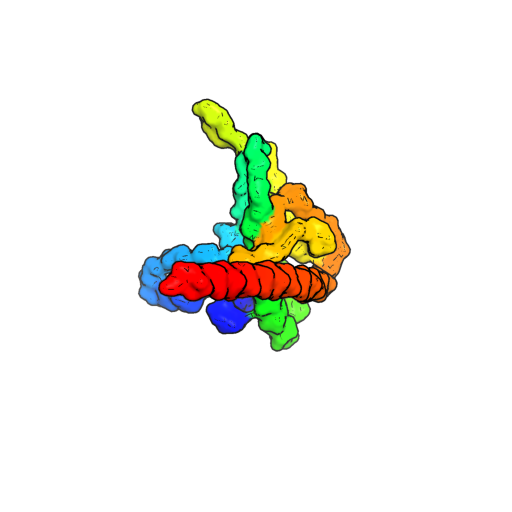.413 1.00 94.69 90 ASN A O 1
ATOM 750 N N . ARG A 1 91 ? -1.530 -18.516 -6.575 1.00 92.19 91 ARG A N 1
ATOM 751 C CA . ARG A 1 91 ? -1.122 -18.880 -7.938 1.00 92.19 91 ARG A CA 1
ATOM 752 C C . ARG A 1 91 ? -0.050 -19.965 -7.937 1.00 92.19 91 ARG A C 1
ATOM 754 O O . ARG A 1 91 ? 0.844 -19.957 -7.097 1.00 92.19 91 ARG A O 1
ATOM 761 N N . ASP A 1 92 ? -0.037 -20.787 -8.983 1.00 92.88 92 ASP A N 1
ATOM 762 C CA . ASP A 1 92 ? 1.013 -21.796 -9.193 1.00 92.88 92 ASP A CA 1
ATOM 763 C C . ASP A 1 92 ? 2.423 -21.180 -9.300 1.00 92.88 92 ASP A C 1
ATOM 765 O O . ASP A 1 92 ? 3.418 -21.802 -8.937 1.00 92.88 92 ASP A O 1
ATOM 769 N N . ASP A 1 93 ? 2.520 -19.936 -9.785 1.00 93.12 93 ASP A N 1
ATOM 770 C CA . ASP A 1 93 ? 3.764 -19.177 -9.936 1.00 93.12 93 ASP A CA 1
ATOM 771 C C . ASP A 1 93 ? 3.985 -18.124 -8.834 1.00 93.12 93 ASP A C 1
ATOM 773 O O . ASP A 1 93 ? 4.799 -17.215 -9.016 1.00 93.12 93 ASP A O 1
ATOM 777 N N . ALA A 1 94 ? 3.284 -18.248 -7.698 1.00 94.81 94 ALA A N 1
ATOM 778 C CA . ALA A 1 94 ? 3.199 -17.249 -6.630 1.00 94.81 94 ALA A CA 1
ATOM 779 C C . ALA A 1 94 ? 4.543 -16.621 -6.249 1.00 94.81 94 ALA A C 1
ATOM 781 O O . ALA A 1 94 ? 4.685 -15.406 -6.336 1.00 94.81 94 ALA A O 1
ATOM 782 N N . TYR A 1 95 ? 5.544 -17.424 -5.873 1.00 93.75 95 TYR A N 1
ATOM 783 C CA . TYR A 1 95 ? 6.836 -16.895 -5.417 1.00 93.75 95 TYR A CA 1
ATOM 784 C C . TYR A 1 95 ? 7.558 -16.103 -6.517 1.00 93.75 95 TYR A C 1
ATOM 786 O O . TYR A 1 95 ? 7.988 -14.972 -6.306 1.00 93.75 95 TYR A O 1
ATOM 794 N N . LYS A 1 96 ? 7.610 -16.651 -7.737 1.00 94.25 96 LYS A N 1
ATOM 795 C CA . LYS A 1 96 ? 8.219 -15.974 -8.891 1.00 94.25 96 LYS A CA 1
ATOM 796 C C . LYS A 1 96 ? 7.492 -14.672 -9.228 1.00 94.25 96 LYS A C 1
ATOM 798 O O . LYS A 1 96 ? 8.130 -13.697 -9.614 1.00 94.25 96 LYS A O 1
ATOM 803 N N . MET A 1 97 ? 6.166 -14.666 -9.121 1.00 95.00 97 MET A N 1
ATOM 804 C CA . MET A 1 97 ? 5.359 -13.477 -9.369 1.00 95.00 97 MET A CA 1
ATOM 805 C C . MET A 1 97 ? 5.545 -12.440 -8.261 1.00 95.00 97 MET A C 1
ATOM 807 O O . MET A 1 97 ? 5.666 -11.253 -8.559 1.00 95.00 97 MET A O 1
ATOM 811 N N . LEU A 1 98 ? 5.615 -12.883 -7.002 1.00 96.81 98 LEU A N 1
ATOM 812 C CA . LEU A 1 98 ? 5.841 -12.025 -5.847 1.00 96.81 98 LEU A CA 1
ATOM 813 C C . LEU A 1 98 ? 7.150 -11.270 -6.004 1.00 96.81 98 LEU A C 1
ATOM 815 O O . LEU A 1 98 ? 7.126 -10.064 -5.815 1.00 96.81 98 LEU A O 1
ATOM 819 N N . GLU A 1 99 ? 8.228 -11.929 -6.439 1.00 95.56 99 GLU A N 1
ATOM 820 C CA . GLU A 1 99 ? 9.545 -11.328 -6.716 1.00 95.56 99 GLU A CA 1
ATOM 821 C C . GLU A 1 99 ? 9.533 -10.249 -7.814 1.00 95.56 99 GLU A C 1
ATOM 823 O O . GLU A 1 99 ? 10.445 -9.429 -7.903 1.00 95.56 99 GLU A O 1
ATOM 828 N N . LYS A 1 100 ? 8.489 -10.206 -8.647 1.00 95.44 100 LYS A N 1
ATOM 829 C CA . LYS A 1 100 ? 8.330 -9.196 -9.704 1.00 95.44 100 LYS A CA 1
ATOM 830 C C . LYS A 1 100 ? 7.518 -7.974 -9.280 1.00 95.44 100 LYS A C 1
ATOM 832 O O . LYS A 1 100 ? 7.533 -6.972 -9.989 1.00 95.44 100 LYS A O 1
ATOM 837 N N . VAL A 1 101 ? 6.815 -8.024 -8.150 1.00 96.50 101 VAL A N 1
ATOM 838 C CA . VAL A 1 101 ? 5.983 -6.902 -7.685 1.00 96.50 101 VAL A CA 1
ATOM 839 C C . VAL A 1 101 ? 6.870 -5.712 -7.317 1.00 96.50 101 VAL A C 1
ATOM 841 O O . VAL A 1 101 ? 7.721 -5.827 -6.452 1.00 96.50 101 VAL A O 1
ATOM 844 N N . SER A 1 102 ? 6.693 -4.543 -7.918 1.00 96.31 102 SER A N 1
ATOM 845 C CA . SER A 1 102 ? 7.511 -3.379 -7.554 1.00 96.31 102 SER A CA 1
ATOM 846 C C . SER A 1 102 ? 6.615 -2.172 -7.348 1.00 96.31 102 SER A C 1
ATOM 848 O O . SER A 1 102 ? 6.026 -1.648 -8.294 1.00 96.31 102 SER A O 1
ATOM 850 N N . LEU A 1 103 ? 6.477 -1.765 -6.087 1.00 95.69 103 LEU A N 1
ATOM 851 C CA . LEU A 1 103 ? 5.611 -0.675 -5.643 1.00 95.69 103 LEU A CA 1
ATOM 852 C C . LEU A 1 103 ? 6.455 0.312 -4.845 1.00 95.69 103 LEU A C 1
ATOM 854 O O . LEU A 1 103 ? 6.892 -0.013 -3.744 1.00 95.69 103 LEU A O 1
ATOM 858 N N . TRP A 1 104 ? 6.703 1.495 -5.400 1.00 96.06 104 TRP A N 1
ATOM 859 C CA . TRP A 1 104 ? 7.536 2.508 -4.754 1.00 96.06 104 TRP A CA 1
ATOM 860 C C . TRP A 1 104 ? 6.738 3.767 -4.440 1.00 96.06 104 TRP A C 1
ATOM 862 O O . TRP A 1 104 ? 5.848 4.178 -5.188 1.00 96.06 104 TRP A O 1
ATOM 872 N N . PHE A 1 105 ? 7.107 4.419 -3.346 1.00 94.56 105 PHE A N 1
ATOM 873 C CA . PHE A 1 105 ? 6.563 5.695 -2.913 1.00 94.56 105 PHE A CA 1
ATOM 874 C C . PHE A 1 105 ? 7.564 6.809 -3.184 1.00 94.56 105 PHE A C 1
ATOM 876 O O . PHE A 1 105 ? 8.738 6.690 -2.838 1.00 94.56 105 PHE A O 1
ATOM 883 N N . ILE A 1 106 ? 7.094 7.912 -3.763 1.00 95.81 106 ILE A N 1
ATOM 884 C CA . ILE A 1 106 ? 7.891 9.117 -3.999 1.00 95.81 106 ILE A CA 1
ATOM 885 C C . ILE A 1 106 ? 7.280 10.266 -3.202 1.00 95.81 106 ILE A C 1
ATOM 887 O O . ILE A 1 106 ? 6.154 10.680 -3.457 1.00 95.81 106 ILE A O 1
ATOM 891 N N . GLY A 1 107 ? 8.024 10.794 -2.235 1.00 94.81 107 GLY A N 1
ATOM 892 C CA . GLY A 1 107 ? 7.675 11.989 -1.476 1.00 94.81 107 GLY A CA 1
ATOM 893 C C . GLY A 1 107 ? 8.362 13.219 -2.047 1.00 94.81 107 GLY A C 1
ATOM 894 O O . GLY A 1 107 ? 9.585 13.267 -2.066 1.00 94.81 107 GLY A O 1
ATOM 895 N N . VAL A 1 108 ? 7.598 14.225 -2.463 1.00 95.19 108 VAL A N 1
ATOM 896 C CA . VAL A 1 108 ? 8.112 15.496 -2.988 1.00 95.19 108 VAL A CA 1
ATOM 897 C C . VAL A 1 108 ? 7.814 16.613 -1.993 1.00 95.19 108 VAL A C 1
ATOM 899 O O . VAL A 1 108 ? 6.657 16.959 -1.747 1.00 95.19 108 VAL A O 1
ATOM 902 N N . GLY A 1 109 ? 8.848 17.191 -1.392 1.00 94.31 109 GLY A N 1
ATOM 903 C CA . GLY A 1 109 ? 8.728 18.428 -0.630 1.00 94.31 109 GLY A CA 1
ATOM 904 C C . GLY A 1 109 ? 8.834 19.636 -1.515 1.00 94.31 109 GLY A C 1
ATOM 905 O O . GLY A 1 109 ? 9.725 19.717 -2.356 1.00 94.31 109 GLY A O 1
ATOM 906 N N . TYR A 1 110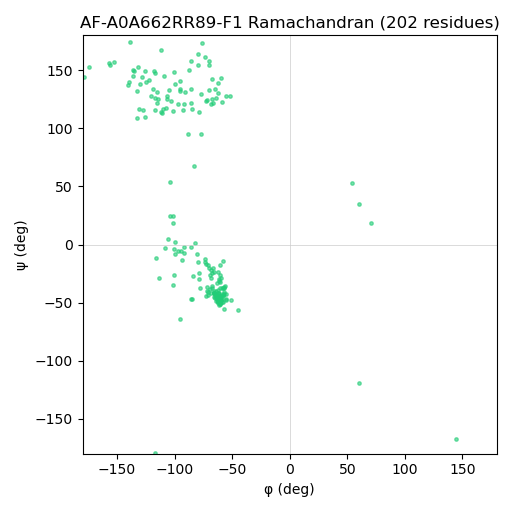 ? 7.923 20.577 -1.309 1.00 94.38 110 TYR A N 1
ATOM 907 C CA . TYR A 1 110 ? 7.975 21.867 -1.965 1.00 94.38 110 TYR A CA 1
ATOM 908 C C . TYR A 1 110 ? 7.783 23.003 -0.967 1.00 94.38 110 TYR A C 1
ATOM 910 O O . TYR A 1 110 ? 7.122 22.842 0.061 1.00 94.38 110 TYR A O 1
ATOM 918 N N . ALA A 1 111 ? 8.343 24.159 -1.302 1.00 94.19 111 ALA A N 1
ATOM 919 C CA . ALA A 1 111 ? 8.082 25.439 -0.659 1.00 94.19 111 ALA A CA 1
ATOM 920 C C . ALA A 1 111 ? 7.484 26.401 -1.691 1.00 94.19 111 ALA A C 1
ATOM 922 O O . ALA A 1 111 ? 7.767 26.292 -2.886 1.00 94.19 111 ALA A O 1
ATOM 923 N N . THR A 1 112 ? 6.637 27.323 -1.237 1.00 91.88 112 THR A N 1
ATOM 924 C CA . THR A 1 112 ? 6.016 28.334 -2.101 1.00 91.88 112 THR A CA 1
ATOM 925 C C . THR A 1 112 ? 6.477 29.708 -1.647 1.00 91.88 112 THR A C 1
ATOM 927 O O . THR A 1 112 ? 6.328 30.048 -0.478 1.00 91.88 112 THR A O 1
ATOM 930 N N . SER A 1 113 ? 7.017 30.497 -2.568 1.00 88.94 113 SER A N 1
ATOM 931 C CA . SER A 1 113 ? 7.344 31.905 -2.357 1.00 88.94 113 SER A CA 1
ATOM 932 C C . SER A 1 113 ? 6.516 32.782 -3.301 1.00 88.94 113 SER A C 1
ATOM 934 O O . SER A 1 113 ? 5.710 32.286 -4.092 1.00 88.94 113 SER A O 1
ATOM 936 N N . LYS A 1 114 ? 6.710 34.105 -3.235 1.00 87.62 114 LYS A N 1
ATOM 937 C CA . LYS A 1 114 ? 6.082 35.040 -4.184 1.00 87.62 114 LYS A CA 1
ATOM 938 C C . LYS A 1 114 ? 6.498 34.775 -5.637 1.00 87.62 114 LYS A C 1
ATOM 940 O O . LYS A 1 114 ? 5.724 35.079 -6.538 1.00 87.62 114 LYS A O 1
ATOM 945 N N . ASP A 1 115 ? 7.675 34.187 -5.841 1.00 88.50 115 ASP A N 1
ATOM 946 C CA . ASP A 1 115 ? 8.284 33.991 -7.159 1.00 88.50 115 ASP A CA 1
ATOM 947 C C . ASP A 1 115 ? 7.979 32.610 -7.761 1.00 88.50 115 ASP A C 1
ATOM 949 O O . ASP A 1 115 ? 8.320 32.345 -8.912 1.00 88.50 115 ASP A O 1
ATOM 953 N N . GLY A 1 116 ? 7.323 31.721 -7.006 1.00 90.56 116 GLY A N 1
ATOM 954 C CA . GLY A 1 116 ? 6.896 30.416 -7.500 1.00 90.56 116 GLY A CA 1
ATOM 955 C C . GLY A 1 116 ? 6.976 29.297 -6.468 1.00 90.56 116 GLY A C 1
ATOM 956 O O . GLY A 1 116 ? 7.122 29.512 -5.266 1.00 90.56 116 GLY A O 1
ATOM 957 N N . THR A 1 117 ? 6.842 28.067 -6.962 1.00 93.56 117 THR A N 1
ATOM 958 C CA . THR A 1 117 ? 6.973 26.843 -6.165 1.00 93.56 117 THR A CA 1
ATOM 959 C C . THR A 1 117 ? 8.291 26.159 -6.489 1.00 93.56 117 THR A C 1
ATOM 961 O O . THR A 1 117 ? 8.562 25.864 -7.652 1.00 93.56 117 THR A O 1
ATOM 964 N N . THR A 1 118 ? 9.076 25.859 -5.459 1.00 94.62 118 THR A N 1
ATOM 965 C CA . THR A 1 118 ? 10.372 25.186 -5.592 1.00 94.62 118 THR A CA 1
ATOM 966 C C . THR A 1 118 ? 10.314 23.829 -4.912 1.00 94.62 118 THR A C 1
ATOM 968 O O . THR A 1 118 ? 9.886 23.727 -3.761 1.00 94.62 118 THR A O 1
ATOM 971 N N . ILE A 1 119 ? 10.765 22.785 -5.610 1.00 95.44 119 ILE A N 1
ATOM 972 C CA . ILE A 1 119 ? 10.978 21.463 -5.014 1.00 95.44 119 ILE A CA 1
ATOM 973 C C . ILE A 1 119 ? 12.214 21.544 -4.119 1.00 95.44 119 ILE A C 1
ATOM 975 O O . ILE A 1 119 ? 13.293 21.912 -4.572 1.00 95.44 119 ILE A O 1
ATOM 979 N N . THR A 1 120 ? 12.050 21.201 -2.849 1.00 94.19 120 THR A N 1
ATOM 980 C CA . THR A 1 120 ? 13.095 21.315 -1.827 1.00 94.19 120 THR A CA 1
ATOM 981 C C . THR A 1 120 ? 13.757 19.981 -1.528 1.00 94.19 120 THR A C 1
ATOM 983 O O . THR A 1 120 ? 14.945 19.935 -1.232 1.00 94.19 120 THR A O 1
ATOM 986 N N . ASN A 1 121 ? 12.994 18.888 -1.574 1.00 94.31 121 ASN A N 1
ATOM 987 C CA . ASN A 1 121 ? 13.509 17.542 -1.359 1.00 94.31 121 ASN A CA 1
ATOM 988 C C . ASN A 1 121 ? 12.663 16.500 -2.094 1.00 94.31 121 ASN A C 1
ATOM 990 O O . ASN A 1 121 ? 11.494 16.725 -2.418 1.00 94.31 121 ASN A O 1
ATOM 994 N N . ILE A 1 122 ? 13.287 15.355 -2.358 1.00 95.88 122 ILE A N 1
ATOM 995 C CA . ILE A 1 122 ? 12.644 14.168 -2.912 1.00 95.88 122 ILE A CA 1
ATOM 996 C C . ILE A 1 122 ? 13.100 12.974 -2.077 1.00 95.88 122 ILE A C 1
ATOM 998 O O . ILE A 1 122 ? 14.289 12.817 -1.805 1.00 95.88 122 ILE A O 1
ATOM 1002 N N . HIS A 1 123 ? 12.151 12.142 -1.672 1.00 95.62 123 HIS A N 1
ATOM 1003 C CA . HIS A 1 123 ? 12.384 10.914 -0.926 1.00 95.62 123 HIS A CA 1
ATOM 1004 C C . HIS A 1 123 ? 11.754 9.748 -1.677 1.00 95.62 123 HIS A C 1
ATOM 1006 O O . HIS A 1 123 ? 10.643 9.879 -2.187 1.00 95.62 123 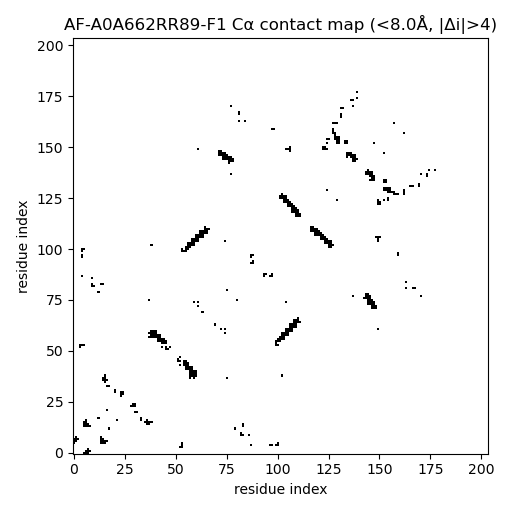HIS A O 1
ATOM 1012 N N . THR A 1 124 ? 12.432 8.609 -1.722 1.00 95.88 124 THR A N 1
ATOM 1013 C CA . THR A 1 124 ? 11.923 7.382 -2.342 1.00 95.88 124 THR A CA 1
ATOM 1014 C C . THR A 1 124 ? 11.909 6.258 -1.325 1.00 95.88 124 THR A C 1
ATOM 1016 O O . THR A 1 124 ? 12.828 6.171 -0.507 1.00 95.88 124 THR A O 1
ATOM 1019 N N . ARG A 1 125 ? 10.874 5.421 -1.363 1.00 96.12 125 ARG A N 1
ATOM 1020 C CA . ARG A 1 125 ? 10.748 4.242 -0.502 1.00 96.12 125 ARG A CA 1
ATOM 1021 C C . ARG A 1 125 ? 10.197 3.053 -1.267 1.00 96.12 125 ARG A C 1
ATOM 1023 O O . ARG A 1 125 ? 9.273 3.233 -2.060 1.00 96.12 125 ARG A O 1
ATOM 1030 N N . ASP A 1 126 ? 10.722 1.868 -1.007 1.00 96.00 126 ASP A N 1
ATOM 1031 C CA . ASP A 1 126 ? 10.178 0.609 -1.516 1.00 96.00 126 ASP A CA 1
ATOM 1032 C C . ASP A 1 126 ? 9.168 0.041 -0.512 1.00 96.00 126 ASP A C 1
ATOM 1034 O O . ASP A 1 126 ? 9.458 -0.049 0.681 1.00 96.00 126 ASP A O 1
ATOM 1038 N N . LEU A 1 127 ? 7.982 -0.357 -0.989 1.00 95.50 127 LEU A N 1
ATOM 1039 C CA . LEU A 1 127 ? 6.968 -1.004 -0.161 1.00 95.50 127 LEU A CA 1
ATOM 1040 C C . LEU A 1 127 ? 7.539 -2.191 0.622 1.00 95.50 127 LEU A C 1
ATOM 1042 O O . LEU A 1 127 ? 7.288 -2.276 1.819 1.00 95.50 127 LEU A O 1
ATOM 1046 N N . PHE A 1 128 ? 8.291 -3.084 -0.026 1.00 97.06 128 PHE A N 1
ATOM 1047 C CA . PHE A 1 128 ? 8.751 -4.332 0.598 1.00 97.06 128 PHE A CA 1
ATOM 1048 C C . PHE A 1 128 ? 9.866 -4.129 1.619 1.00 97.06 128 PHE A C 1
ATOM 1050 O O . PHE A 1 128 ? 10.129 -5.024 2.418 1.00 97.06 128 PHE A O 1
ATOM 1057 N N . LEU A 1 129 ? 10.503 -2.960 1.617 1.00 97.06 129 LEU A N 1
ATOM 1058 C CA . LEU A 1 129 ? 11.523 -2.618 2.598 1.00 97.06 129 LEU A CA 1
ATOM 1059 C C . LEU A 1 129 ? 10.935 -1.894 3.807 1.00 97.06 129 LEU A C 1
ATOM 1061 O O . LEU A 1 129 ? 11.654 -1.692 4.775 1.00 97.06 129 LEU A O 1
ATOM 1065 N N . LEU A 1 130 ? 9.653 -1.517 3.808 1.00 94.88 130 LEU A N 1
ATOM 1066 C CA . LEU A 1 130 ? 9.082 -0.761 4.922 1.00 94.88 130 LEU A CA 1
ATOM 1067 C C . LEU A 1 130 ? 9.113 -1.545 6.240 1.00 94.88 130 LEU A C 1
ATOM 1069 O O . LEU A 1 130 ? 8.618 -2.669 6.342 1.00 94.88 130 LEU A O 1
ATOM 1073 N N . ASP A 1 131 ? 9.616 -0.892 7.285 1.00 94.69 131 ASP A N 1
ATOM 1074 C CA . ASP A 1 131 ? 9.524 -1.365 8.661 1.00 94.69 131 ASP A CA 1
ATOM 1075 C C . ASP A 1 131 ? 8.114 -1.103 9.207 1.00 94.69 131 ASP A C 1
ATOM 1077 O O . ASP A 1 131 ? 7.785 -0.012 9.685 1.00 94.69 131 ASP A O 1
ATOM 1081 N N . LEU A 1 132 ? 7.259 -2.121 9.123 1.00 91.25 132 LEU A N 1
ATOM 1082 C CA . LEU A 1 132 ? 5.856 -2.028 9.527 1.00 91.25 132 LEU A CA 1
ATOM 1083 C C . LEU A 1 132 ? 5.679 -1.820 11.039 1.00 91.25 132 LEU A C 1
ATOM 1085 O O . LEU A 1 132 ? 4.660 -1.267 11.453 1.00 91.25 132 LEU A O 1
ATOM 1089 N N . SER A 1 133 ? 6.687 -2.154 11.855 1.00 89.56 133 SER A N 1
ATOM 1090 C CA . SER A 1 133 ? 6.674 -1.872 13.298 1.00 89.56 133 SER A CA 1
ATOM 1091 C C . SER A 1 133 ? 6.772 -0.374 13.611 1.00 89.56 133 SER A C 1
ATOM 1093 O O . SER A 1 133 ? 6.357 0.070 14.683 1.00 89.56 133 SER A O 1
ATOM 1095 N N . LYS A 1 134 ? 7.288 0.414 12.659 1.00 90.62 134 LYS A N 1
ATOM 1096 C CA . LYS A 1 134 ? 7.444 1.871 12.753 1.00 90.62 134 LYS A CA 1
ATOM 1097 C C . LYS A 1 134 ? 6.433 2.636 11.904 1.00 90.62 134 LYS A C 1
ATOM 1099 O O . LYS A 1 134 ? 6.516 3.863 11.819 1.00 90.62 134 LYS A O 1
ATOM 1104 N N . LEU A 1 135 ? 5.480 1.950 11.267 1.00 80.94 135 LEU A N 1
ATOM 1105 C CA . LEU A 1 135 ? 4.438 2.632 10.510 1.00 80.94 135 LEU A CA 1
ATOM 1106 C C . LEU A 1 135 ? 3.548 3.471 11.443 1.00 80.94 135 LEU A C 1
ATOM 1108 O O . LEU A 1 135 ? 3.078 2.952 12.455 1.00 80.94 135 LEU A O 1
ATOM 1112 N N . PRO A 1 136 ? 3.239 4.734 11.086 1.00 69.56 136 PRO A N 1
ATOM 1113 C CA . PRO A 1 136 ? 2.491 5.633 11.961 1.00 69.56 136 PRO A CA 1
ATOM 1114 C C . PRO A 1 136 ? 1.099 5.117 12.337 1.00 69.56 136 PRO A C 1
ATOM 1116 O O . PRO A 1 136 ? 0.734 5.177 13.507 1.00 69.56 136 PRO A O 1
ATOM 1119 N N . GLN A 1 137 ? 0.308 4.658 11.355 1.00 86.50 137 GLN A N 1
ATOM 1120 C CA . GLN A 1 137 ? -1.014 4.051 11.571 1.00 86.50 137 GLN A CA 1
ATOM 1121 C C . GLN A 1 137 ? -1.627 3.488 10.279 1.00 86.50 137 GLN A C 1
ATOM 1123 O O . GLN A 1 137 ? -1.420 4.022 9.183 1.00 86.50 137 GLN A O 1
ATOM 1128 N N . ILE A 1 138 ? -2.481 2.473 10.430 1.00 92.44 138 ILE A N 1
ATOM 1129 C CA . ILE A 1 138 ? -3.526 2.115 9.469 1.00 92.44 138 ILE A CA 1
ATOM 1130 C C . ILE A 1 138 ? -4.810 2.826 9.895 1.00 92.44 138 ILE A C 1
ATOM 1132 O O . ILE A 1 138 ? -5.376 2.577 10.959 1.00 92.44 138 ILE A O 1
ATOM 1136 N N . ASN A 1 139 ? -5.293 3.731 9.052 1.00 93.00 139 ASN A N 1
ATOM 1137 C CA . ASN A 1 139 ? -6.518 4.467 9.305 1.00 93.00 139 ASN A CA 1
ATOM 1138 C C . ASN A 1 139 ? -7.731 3.697 8.778 1.00 93.00 139 ASN A C 1
ATOM 1140 O O . ASN A 1 139 ? -8.095 3.805 7.604 1.00 93.00 139 ASN A O 1
ATOM 1144 N N . PHE A 1 140 ? -8.365 2.938 9.669 1.00 94.19 140 PHE A N 1
ATOM 1145 C CA . PHE A 1 140 ? -9.541 2.123 9.362 1.00 94.19 140 PHE A CA 1
ATOM 1146 C C . PHE A 1 140 ? -10.801 2.931 9.030 1.00 94.19 140 PHE A C 1
ATOM 1148 O O . PHE A 1 140 ? -11.639 2.453 8.271 1.00 94.19 140 PHE A O 1
ATOM 1155 N N . ASP A 1 141 ? -10.907 4.172 9.510 1.00 90.06 141 ASP A N 1
ATOM 1156 C CA . ASP A 1 141 ? -12.033 5.059 9.192 1.00 90.06 141 ASP A CA 1
ATOM 1157 C C . ASP A 1 141 ? -11.906 5.703 7.803 1.00 90.06 141 ASP A C 1
ATOM 1159 O O . ASP A 1 141 ? -12.899 6.095 7.192 1.00 90.06 141 ASP A O 1
ATOM 1163 N N . ALA A 1 142 ? -10.683 5.826 7.287 1.00 86.50 142 ALA A N 1
ATOM 1164 C CA . ALA A 1 142 ? -10.394 6.524 6.041 1.00 86.50 142 ALA A CA 1
ATOM 1165 C C . ALA A 1 142 ? -10.124 5.550 4.889 1.00 86.50 142 ALA A C 1
ATOM 1167 O O . ALA A 1 142 ? -9.093 5.664 4.243 1.00 86.50 142 ALA A O 1
ATOM 1168 N N . ALA A 1 143 ? -11.032 4.605 4.619 1.00 86.56 143 ALA A N 1
ATOM 1169 C CA . ALA A 1 143 ? -10.860 3.561 3.593 1.00 86.56 143 ALA A CA 1
ATOM 1170 C C . ALA A 1 143 ? -9.642 2.640 3.831 1.00 86.56 143 ALA A C 1
ATOM 1172 O O . ALA A 1 143 ? -8.980 2.208 2.879 1.00 86.56 143 ALA A O 1
ATOM 1173 N N . ILE A 1 144 ? -9.353 2.356 5.108 1.00 92.88 144 ILE A N 1
ATOM 1174 C CA . ILE A 1 144 ? -8.347 1.385 5.567 1.00 92.88 144 ILE A CA 1
ATOM 1175 C C . ILE A 1 144 ? -6.969 1.673 4.954 1.00 92.88 144 ILE A C 1
ATOM 1177 O O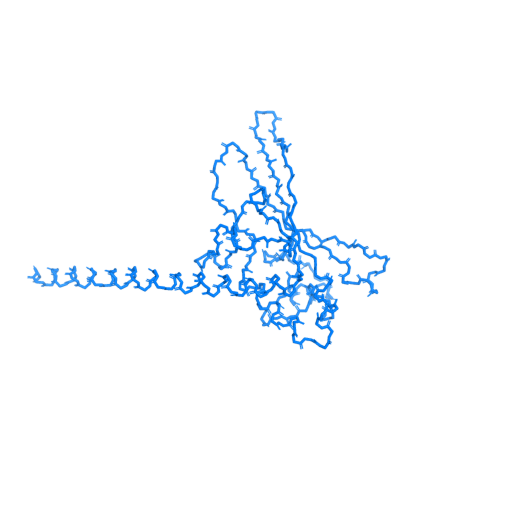 . ILE A 1 144 ? -6.357 0.836 4.290 1.00 92.88 144 ILE A O 1
ATOM 1181 N N . GLN A 1 145 ? -6.508 2.914 5.106 1.00 91.62 145 GLN A N 1
ATOM 1182 C CA . GLN A 1 145 ? -5.298 3.411 4.448 1.00 91.62 145 GLN A CA 1
ATOM 1183 C C . GLN A 1 145 ? -4.092 3.298 5.367 1.00 91.62 145 GLN A C 1
ATOM 1185 O O . GLN A 1 145 ? -4.139 3.748 6.509 1.00 91.62 145 GLN A O 1
ATOM 1190 N N . ILE A 1 146 ? -2.986 2.785 4.837 1.00 91.25 146 ILE A N 1
ATOM 1191 C CA . ILE A 1 146 ? -1.664 3.033 5.405 1.00 91.25 146 ILE A CA 1
ATOM 1192 C C . ILE A 1 146 ? -1.408 4.535 5.278 1.00 91.25 146 ILE A C 1
ATOM 1194 O O . ILE A 1 146 ? -1.546 5.097 4.185 1.00 91.25 146 ILE A O 1
ATOM 1198 N N . GLN A 1 147 ? -1.071 5.192 6.386 1.00 90.75 147 GLN A N 1
ATOM 1199 C CA . GLN A 1 147 ? -0.776 6.621 6.406 1.00 90.75 147 GLN A CA 1
ATOM 1200 C C . GLN A 1 147 ? 0.657 6.872 6.858 1.00 90.75 147 GLN A C 1
ATOM 1202 O O . GLN A 1 147 ? 1.115 6.318 7.856 1.00 90.75 147 GLN A O 1
ATOM 1207 N N . GLY A 1 148 ? 1.360 7.743 6.141 1.00 89.88 148 GLY A N 1
ATOM 1208 C CA . GLY A 1 148 ? 2.744 8.077 6.458 1.00 89.88 148 GLY A CA 1
ATOM 1209 C C . GLY A 1 148 ? 3.303 9.118 5.507 1.00 89.88 148 GLY A C 1
ATOM 1210 O O . GLY A 1 148 ? 2.982 9.119 4.324 1.00 89.88 148 GLY A O 1
ATOM 1211 N N . HIS A 1 149 ? 4.145 10.016 6.009 1.00 91.19 149 HIS A N 1
ATOM 1212 C CA . HIS A 1 149 ? 4.966 10.842 5.127 1.00 91.19 149 HIS A CA 1
ATOM 1213 C C . HIS A 1 149 ? 6.123 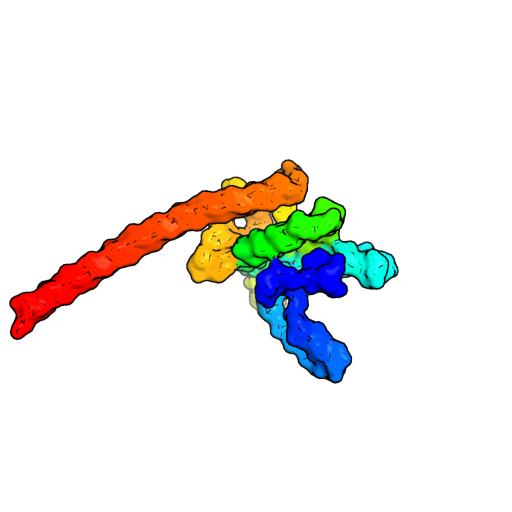9.988 4.616 1.00 91.19 149 HIS A C 1
ATOM 1215 O O . HIS A 1 149 ? 6.824 9.375 5.413 1.00 91.19 149 HIS A O 1
ATOM 1221 N N . VAL A 1 150 ? 6.356 9.968 3.301 1.00 93.00 150 VAL A N 1
ATOM 1222 C CA . VAL A 1 150 ? 7.402 9.121 2.688 1.00 93.00 150 VAL A CA 1
ATOM 1223 C C . VAL A 1 150 ? 8.786 9.395 3.289 1.00 93.00 150 VAL A C 1
ATOM 1225 O O . VAL A 1 150 ? 9.564 8.471 3.497 1.00 93.00 150 VAL A O 1
ATOM 1228 N N . LYS A 1 151 ? 9.079 10.655 3.634 1.00 92.06 151 LYS A N 1
ATOM 1229 C CA . LYS A 1 151 ? 10.342 11.046 4.279 1.00 92.06 151 LYS A CA 1
ATOM 1230 C C . LYS A 1 151 ? 10.569 10.385 5.649 1.00 92.06 151 LYS A C 1
ATOM 1232 O O . LYS A 1 151 ? 11.717 10.165 6.017 1.00 92.06 151 LYS A O 1
ATOM 1237 N N . ASP A 1 152 ? 9.488 10.068 6.364 1.00 92.00 152 ASP A N 1
ATOM 1238 C CA . ASP A 1 152 ? 9.509 9.543 7.735 1.00 92.00 152 ASP A CA 1
ATOM 1239 C C . ASP A 1 152 ? 9.399 8.007 7.763 1.00 92.00 152 ASP A C 1
ATOM 1241 O O . ASP A 1 152 ? 9.506 7.388 8.818 1.00 92.00 152 ASP A O 1
ATOM 1245 N N . MET A 1 153 ? 9.181 7.372 6.607 1.00 92.94 153 MET A N 1
ATOM 1246 C CA . MET A 1 153 ? 9.151 5.918 6.498 1.00 92.94 153 MET A CA 1
ATOM 1247 C C . MET A 1 153 ? 10.554 5.344 6.684 1.00 92.94 153 MET A C 1
ATOM 1249 O O . MET A 1 153 ? 11.517 5.811 6.066 1.00 92.94 153 MET A O 1
ATOM 1253 N N . VAL A 1 154 ? 10.644 4.313 7.518 1.00 95.00 154 VAL A N 1
ATOM 1254 C CA . VAL A 1 154 ? 11.882 3.592 7.812 1.00 95.00 154 VAL A CA 1
ATOM 1255 C C . VAL A 1 154 ? 11.922 2.317 6.983 1.00 95.00 154 VAL A C 1
ATOM 1257 O O . VAL A 1 154 ? 10.903 1.641 6.851 1.00 95.00 154 VAL A O 1
ATOM 1260 N N . GLU A 1 155 ? 13.094 2.007 6.438 1.00 96.00 155 GLU A N 1
ATOM 1261 C CA . GLU A 1 155 ? 13.342 0.789 5.670 1.00 96.00 155 GLU A CA 1
ATOM 1262 C C . GLU A 1 155 ? 14.234 -0.181 6.451 1.00 96.00 155 GLU A C 1
ATOM 1264 O O . GLU A 1 155 ? 15.125 0.242 7.193 1.00 96.00 155 GLU A O 1
ATOM 1269 N N . ILE A 1 156 ? 13.981 -1.475 6.277 1.00 97.25 156 ILE A N 1
ATOM 1270 C CA . ILE A 1 156 ? 14.763 -2.600 6.790 1.00 97.25 156 ILE A CA 1
ATOM 1271 C C . ILE A 1 156 ? 14.929 -3.642 5.683 1.00 97.25 156 ILE A C 1
ATOM 1273 O O . ILE A 1 156 ? 14.056 -3.804 4.827 1.00 97.25 156 ILE A O 1
ATOM 1277 N N . GLU A 1 157 ? 16.042 -4.372 5.711 1.00 96.88 157 GLU A N 1
ATOM 1278 C CA . GLU A 1 157 ? 16.207 -5.545 4.855 1.00 96.88 157 GLU A CA 1
ATOM 1279 C C . GLU A 1 157 ? 15.314 -6.681 5.363 1.00 96.88 157 GLU A C 1
ATOM 1281 O O . GLU A 1 157 ? 15.388 -7.080 6.525 1.00 96.88 157 GLU A O 1
ATOM 1286 N N . GLN A 1 158 ? 14.456 -7.187 4.482 1.00 96.69 158 GLN A N 1
ATOM 1287 C CA . GLN A 1 158 ? 13.572 -8.325 4.718 1.00 96.69 158 GLN A CA 1
ATOM 1288 C C . GLN A 1 158 ? 13.204 -8.947 3.368 1.00 96.69 158 GLN A C 1
ATOM 1290 O O . GLN A 1 158 ? 13.246 -8.275 2.334 1.00 96.69 158 GLN A O 1
ATOM 1295 N N . ASP A 1 159 ? 12.838 -10.225 3.357 1.00 96.88 159 ASP A N 1
ATOM 1296 C CA . ASP A 1 159 ? 12.268 -10.839 2.162 1.00 96.88 159 ASP A CA 1
ATOM 1297 C C . ASP A 1 159 ? 10.778 -10.481 2.005 1.00 96.88 159 ASP A C 1
ATOM 1299 O O . ASP A 1 159 ? 10.104 -10.017 2.930 1.00 96.88 159 ASP A O 1
ATOM 1303 N N . ARG A 1 160 ? 10.242 -10.704 0.803 1.00 97.56 160 ARG A N 1
ATOM 1304 C CA . ARG A 1 160 ? 8.871 -10.303 0.467 1.00 97.56 160 ARG A CA 1
ATOM 1305 C C . ARG A 1 160 ? 7.804 -11.097 1.213 1.00 97.56 160 ARG A C 1
ATOM 1307 O O . ARG A 1 160 ? 6.719 -10.560 1.417 1.00 97.56 160 ARG A O 1
ATOM 1314 N N . LEU A 1 161 ? 8.072 -12.347 1.596 1.00 97.94 161 LEU A N 1
ATOM 1315 C CA . LEU A 1 161 ? 7.123 -13.140 2.380 1.00 97.94 161 LEU A CA 1
ATOM 1316 C C . LEU A 1 161 ? 7.078 -12.622 3.815 1.00 97.94 161 LEU A C 1
ATOM 1318 O O . LEU A 1 161 ? 5.982 -12.370 4.312 1.00 97.94 161 LEU A O 1
ATOM 1322 N N . SER A 1 162 ? 8.241 -12.345 4.412 1.00 97.69 162 SER A N 1
ATOM 1323 C CA . SER A 1 162 ? 8.336 -11.685 5.720 1.00 97.69 162 SER A CA 1
ATOM 1324 C C . SER A 1 162 ? 7.581 -10.353 5.735 1.00 97.69 162 SER A C 1
ATOM 1326 O O . SER A 1 162 ? 6.819 -10.080 6.660 1.00 97.69 162 SER A O 1
ATOM 1328 N N . PHE A 1 163 ? 7.700 -9.541 4.678 1.00 97.50 163 PHE A N 1
ATOM 1329 C CA . PHE A 1 163 ? 6.914 -8.310 4.556 1.00 97.50 163 PHE A CA 1
ATOM 1330 C C . PHE A 1 163 ? 5.395 -8.568 4.573 1.00 97.50 163 PHE A C 1
ATOM 1332 O O . PHE A 1 163 ? 4.651 -7.874 5.270 1.00 97.50 163 PHE A O 1
ATOM 1339 N N . VAL A 1 164 ? 4.914 -9.553 3.804 1.00 97.81 164 VAL A N 1
ATOM 1340 C CA . VAL A 1 164 ? 3.479 -9.884 3.720 1.00 97.81 164 VAL A CA 1
ATOM 1341 C C . VAL A 1 164 ? 2.946 -10.418 5.053 1.00 97.81 164 VAL A C 1
ATOM 1343 O O . VAL A 1 164 ? 1.841 -10.045 5.462 1.00 97.81 164 VAL A O 1
ATOM 1346 N N . GLU A 1 165 ? 3.724 -11.248 5.747 1.00 97.88 165 GLU A N 1
ATOM 1347 C CA . GLU A 1 165 ? 3.411 -11.738 7.093 1.00 97.88 165 GLU A CA 1
ATOM 1348 C C . GLU A 1 165 ? 3.311 -10.569 8.083 1.00 97.88 165 GLU A C 1
ATOM 1350 O O . GLU A 1 165 ? 2.255 -10.351 8.681 1.00 97.88 165 GLU A O 1
ATOM 1355 N N . ASN A 1 166 ? 4.337 -9.712 8.131 1.00 96.50 166 ASN A N 1
ATOM 1356 C CA . ASN A 1 166 ? 4.364 -8.527 8.988 1.00 96.50 166 ASN A CA 1
ATOM 1357 C C . ASN A 1 166 ? 3.186 -7.573 8.715 1.00 96.50 166 ASN A C 1
ATOM 1359 O O . ASN A 1 166 ? 2.635 -6.979 9.647 1.00 96.50 166 ASN A O 1
ATOM 1363 N N . LEU A 1 167 ? 2.769 -7.414 7.452 1.00 96.31 167 LEU A N 1
ATOM 1364 C CA . LEU A 1 167 ? 1.604 -6.602 7.082 1.00 96.31 167 LEU A CA 1
ATOM 1365 C C . LEU A 1 167 ? 0.310 -7.200 7.617 1.00 96.31 167 LEU A C 1
ATOM 1367 O O . LEU A 1 167 ? -0.540 -6.462 8.120 1.00 96.31 167 LEU A O 1
ATOM 1371 N N . THR A 1 168 ? 0.171 -8.518 7.524 1.00 97.31 168 THR A N 1
ATOM 1372 C CA . THR A 1 168 ? -0.996 -9.250 8.021 1.00 97.31 168 THR A CA 1
ATOM 1373 C C . THR A 1 168 ? -1.113 -9.116 9.537 1.00 97.31 168 THR A C 1
ATOM 1375 O O . THR A 1 168 ? -2.171 -8.721 10.038 1.00 97.31 168 THR A O 1
ATOM 1378 N N . ASP A 1 169 ? -0.015 -9.332 10.257 1.00 96.44 169 ASP A N 1
ATOM 1379 C CA . ASP A 1 169 ? 0.030 -9.230 11.716 1.00 96.44 169 ASP A CA 1
ATOM 1380 C C . ASP A 1 169 ? -0.222 -7.801 12.199 1.00 96.44 169 ASP A C 1
ATOM 1382 O O . ASP A 1 169 ? -1.059 -7.565 13.078 1.00 96.44 169 ASP A O 1
ATOM 1386 N N . THR A 1 170 ? 0.436 -6.821 11.572 1.00 95.31 170 THR A N 1
ATOM 1387 C CA . THR A 1 170 ? 0.247 -5.397 11.883 1.00 95.31 170 THR A CA 1
ATOM 1388 C C . THR A 1 170 ? -1.204 -4.978 11.654 1.00 95.31 170 THR A C 1
ATOM 1390 O O . THR A 1 170 ? -1.797 -4.298 12.497 1.00 95.31 170 THR A O 1
ATOM 1393 N N . PHE A 1 171 ? -1.808 -5.407 10.542 1.00 96.38 171 PHE A N 1
ATOM 1394 C CA . PHE A 1 171 ? -3.209 -5.129 10.247 1.00 96.38 171 PHE A CA 1
ATOM 1395 C C . PHE A 1 171 ? -4.136 -5.720 11.308 1.00 96.38 171 PHE A C 1
ATOM 1397 O O . PHE A 1 171 ? -4.981 -5.003 11.845 1.00 96.38 171 PHE A O 1
ATOM 1404 N N . ALA A 1 172 ? -3.978 -7.005 11.632 1.00 96.25 172 ALA A N 1
ATOM 1405 C CA . ALA A 1 172 ? -4.827 -7.694 12.597 1.00 96.25 172 ALA A CA 1
ATOM 1406 C C . ALA A 1 172 ? -4.729 -7.063 13.996 1.00 96.25 172 ALA A C 1
ATOM 1408 O O . ALA A 1 172 ? -5.753 -6.814 14.643 1.00 96.25 172 ALA A O 1
ATOM 1409 N N . ALA A 1 173 ? -3.510 -6.742 14.440 1.00 95.12 173 ALA A N 1
ATOM 1410 C CA . ALA A 1 173 ? -3.263 -6.101 15.726 1.00 95.12 173 ALA A CA 1
ATOM 1411 C C . ALA A 1 173 ? -3.910 -4.709 15.809 1.00 95.12 173 ALA A C 1
ATOM 1413 O O . ALA A 1 173 ? -4.652 -4.420 16.756 1.00 95.12 173 ALA A O 1
ATOM 1414 N N . GLN A 1 174 ? -3.685 -3.854 14.803 1.00 95.25 174 GLN A N 1
ATOM 1415 C CA . GLN A 1 174 ? -4.267 -2.511 14.786 1.00 95.25 174 GLN A CA 1
ATOM 1416 C C . GLN A 1 174 ? -5.794 -2.546 14.614 1.00 95.25 174 GLN A C 1
ATOM 1418 O O . GLN A 1 174 ? -6.487 -1.755 15.252 1.00 95.25 174 GLN A O 1
ATOM 1423 N N . TRP A 1 175 ? -6.338 -3.482 13.826 1.00 96.00 175 TRP A N 1
ATOM 1424 C CA . TRP A 1 175 ? -7.785 -3.648 13.649 1.00 96.00 175 TRP A CA 1
ATOM 1425 C C . TRP A 1 175 ? -8.475 -4.015 14.959 1.00 96.00 175 TRP A C 1
ATOM 1427 O O . TRP A 1 175 ? -9.462 -3.386 15.338 1.00 96.00 175 TRP A O 1
ATOM 1437 N N . LYS A 1 176 ? -7.923 -4.984 15.698 1.00 95.94 176 LYS A N 1
ATOM 1438 C CA . LYS A 1 176 ? -8.455 -5.390 17.005 1.00 95.94 176 LYS A CA 1
ATOM 1439 C C . LYS A 1 176 ? -8.502 -4.213 17.983 1.00 95.94 176 LYS A C 1
ATOM 1441 O O . LYS A 1 176 ? -9.504 -4.024 18.669 1.00 95.94 176 LYS A O 1
ATOM 1446 N N . SER A 1 177 ? -7.436 -3.411 18.021 1.00 95.06 177 SER A N 1
ATOM 1447 C CA . SER A 1 177 ? -7.381 -2.192 18.836 1.00 95.06 177 SER A CA 1
ATOM 1448 C C . SER A 1 177 ? -8.431 -1.163 18.394 1.00 95.06 177 SER A C 1
ATOM 1450 O O . SER A 1 177 ? -9.166 -0.620 19.220 1.00 95.06 177 SER A O 1
ATOM 1452 N N . HIS A 1 178 ? -8.562 -0.949 17.082 1.00 94.94 178 HIS A N 1
ATOM 1453 C CA . HIS A 1 178 ? -9.528 -0.018 16.506 1.00 94.94 178 HIS A CA 1
ATOM 1454 C C . HIS A 1 178 ? -10.977 -0.390 16.843 1.00 94.94 178 HIS A C 1
ATOM 1456 O O . HIS A 1 178 ? -11.726 0.462 17.321 1.00 94.94 178 HIS A O 1
ATOM 1462 N N . VAL A 1 179 ? -11.369 -1.651 16.631 1.00 96.19 179 VAL A N 1
ATOM 1463 C CA . VAL A 1 179 ? -12.730 -2.137 16.911 1.00 96.19 179 VAL A CA 1
ATOM 1464 C C . VAL A 1 179 ? -13.074 -1.955 18.382 1.00 96.19 179 VAL A C 1
ATOM 1466 O O . VAL A 1 179 ? -14.104 -1.357 18.680 1.00 96.19 179 VAL A O 1
ATOM 1469 N N . LYS A 1 180 ? -12.179 -2.356 19.293 1.00 96.81 180 LYS A N 1
ATOM 1470 C CA . LYS A 1 180 ? -12.382 -2.163 20.733 1.00 96.81 180 LYS A CA 1
ATOM 1471 C C . LYS A 1 180 ? -12.649 -0.690 21.072 1.00 96.81 180 LYS A C 1
ATOM 1473 O O . LYS A 1 180 ? -13.623 -0.374 21.749 1.00 96.81 180 LYS A O 1
ATOM 1478 N N . GLY A 1 181 ? -11.834 0.227 20.543 1.00 95.06 181 GLY A N 1
ATOM 1479 C CA . GLY A 1 181 ? -12.031 1.663 20.762 1.00 95.06 181 GLY A CA 1
ATOM 1480 C C . GLY A 1 181 ? -13.348 2.198 20.179 1.00 95.06 181 GLY A C 1
ATOM 1481 O O . GLY A 1 181 ? -13.962 3.103 20.747 1.00 95.06 181 GLY A O 1
ATOM 1482 N N . LYS A 1 182 ? -13.819 1.643 19.054 1.00 94.62 182 LYS A N 1
ATOM 1483 C CA . LYS A 1 182 ? -15.119 1.996 18.462 1.00 94.62 182 LYS A CA 1
ATOM 1484 C C . LYS A 1 182 ? -16.288 1.485 19.292 1.00 94.62 182 LYS A C 1
ATOM 1486 O O . LYS A 1 182 ? -17.239 2.240 19.493 1.00 94.62 182 LYS A O 1
ATOM 1491 N N . GLU A 1 183 ? -16.213 0.251 19.772 1.00 96.81 183 GLU A N 1
ATOM 1492 C CA . GLU A 1 183 ? -17.229 -0.349 20.638 1.00 96.81 183 GLU A CA 1
ATOM 1493 C C . GLU A 1 183 ? -17.405 0.473 21.918 1.00 96.81 183 GLU A C 1
ATOM 1495 O O . GLU A 1 183 ? -18.520 0.894 22.220 1.00 96.81 183 GLU A O 1
ATOM 1500 N N . GLU A 1 184 ? -16.310 0.812 22.603 1.00 96.88 184 GLU A N 1
ATOM 1501 C CA . GLU A 1 184 ? -16.337 1.643 23.815 1.00 96.88 184 GLU A CA 1
ATOM 1502 C C . GLU A 1 184 ? -16.927 3.039 23.547 1.00 96.88 184 GLU A C 1
ATOM 1504 O O . GLU A 1 184 ? -17.803 3.517 24.280 1.00 96.88 184 GLU A O 1
ATOM 1509 N N . LYS A 1 185 ? -16.496 3.688 22.456 1.00 96.69 185 LYS A N 1
ATOM 1510 C CA . LYS A 1 185 ? -16.967 5.026 22.075 1.00 96.69 185 LYS A CA 1
ATOM 1511 C C . LYS A 1 185 ? -18.467 5.043 21.787 1.00 96.69 185 LYS A C 1
ATOM 1513 O O . LYS A 1 185 ? -19.174 5.940 22.251 1.00 96.69 185 LYS A O 1
ATOM 1518 N N . TYR A 1 186 ? -18.948 4.105 20.974 1.00 97.12 186 TYR A N 1
ATOM 1519 C CA . TYR A 1 186 ? -20.350 4.087 20.561 1.00 97.12 186 TYR A CA 1
ATOM 1520 C C . TYR A 1 186 ? -21.271 3.507 21.633 1.00 97.12 186 TYR A C 1
ATOM 1522 O O . TYR A 1 186 ? -22.404 3.972 21.737 1.00 97.12 186 TYR A O 1
ATOM 1530 N N . GLY A 1 187 ? -20.778 2.591 22.472 1.00 97.19 187 GLY A N 1
ATOM 1531 C CA . GLY A 1 187 ? -21.471 2.149 23.683 1.00 97.19 1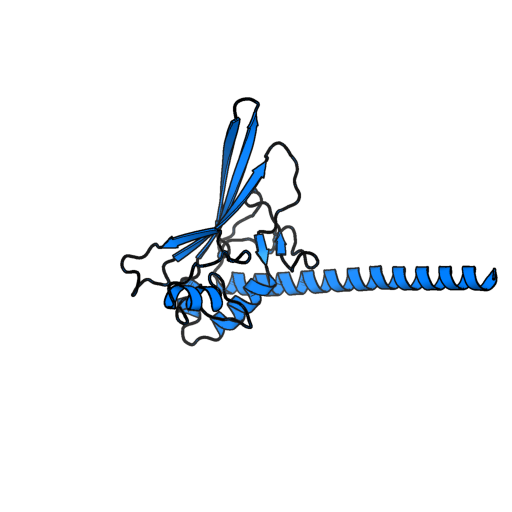87 GLY A CA 1
ATOM 1532 C C . GLY A 1 187 ? -21.765 3.328 24.609 1.00 97.19 187 GLY A C 1
ATOM 1533 O O . GLY A 1 187 ? -22.928 3.638 24.862 1.00 97.19 187 GLY A O 1
ATOM 1534 N N . THR A 1 188 ? -20.723 4.082 24.975 1.00 97.56 188 THR A N 1
ATOM 1535 C CA . THR A 1 188 ? -20.849 5.295 25.805 1.00 97.56 188 THR A CA 1
ATOM 1536 C C . THR A 1 188 ? -21.795 6.330 25.184 1.00 97.56 188 THR A C 1
ATOM 1538 O O . THR A 1 188 ? -22.586 6.969 25.878 1.00 97.56 188 THR A O 1
ATOM 1541 N N . LEU A 1 189 ? -21.737 6.537 23.863 1.00 97.75 189 LEU A N 1
ATOM 1542 C CA . LEU A 1 189 ? -22.644 7.468 23.184 1.00 97.75 189 LEU A CA 1
ATOM 1543 C C . LEU A 1 189 ? -24.107 7.011 23.286 1.00 97.75 189 LEU A C 1
ATOM 1545 O O . LEU A 1 189 ? -24.984 7.834 23.544 1.00 97.75 189 LEU A O 1
ATOM 1549 N N . ALA A 1 190 ? -24.369 5.720 23.080 1.00 97.94 190 ALA A N 1
ATOM 1550 C CA . ALA A 1 190 ? -25.713 5.162 23.135 1.00 97.94 190 ALA A CA 1
ATOM 1551 C C . ALA A 1 190 ? -26.319 5.262 24.543 1.00 97.94 190 ALA A C 1
ATOM 1553 O O . ALA A 1 190 ? -27.481 5.642 24.672 1.00 97.94 190 ALA A O 1
ATOM 1554 N N . GLU A 1 191 ? -25.539 4.972 25.585 1.00 97.94 191 GLU A N 1
ATOM 1555 C CA . GLU A 1 191 ? -25.960 5.114 26.987 1.00 97.94 191 GLU A CA 1
ATOM 1556 C C . GLU A 1 191 ? -26.315 6.566 27.320 1.00 97.94 191 GLU A C 1
ATOM 1558 O O . GLU A 1 191 ? -27.441 6.849 27.730 1.00 97.94 191 GLU A O 1
ATOM 1563 N N . ASN A 1 192 ? -25.422 7.509 27.004 1.00 97.56 192 ASN A N 1
ATOM 1564 C CA . ASN A 1 192 ? -25.666 8.938 27.211 1.00 97.56 192 ASN A CA 1
ATOM 1565 C C . ASN A 1 192 ? -26.928 9.441 26.492 1.00 97.56 192 ASN A C 1
ATOM 1567 O O . ASN A 1 192 ? -27.631 10.320 26.994 1.00 97.56 192 ASN A O 1
ATOM 1571 N N . LEU A 1 193 ? -27.208 8.930 25.289 1.00 98.00 193 LEU A N 1
ATOM 1572 C CA . LEU A 1 193 ? -28.415 9.292 24.548 1.00 98.00 193 LEU A CA 1
ATOM 1573 C C . LEU A 1 193 ? -29.676 8.752 25.224 1.00 98.00 193 LEU A C 1
ATOM 1575 O O . LEU A 1 193 ? -30.657 9.488 25.316 1.00 98.00 193 LEU A O 1
ATOM 1579 N N . LYS A 1 194 ? -29.651 7.511 25.723 1.00 97.75 194 LYS A N 1
ATOM 1580 C CA . LYS A 1 194 ? -30.779 6.928 26.464 1.00 97.75 194 LYS A CA 1
ATOM 1581 C C . LYS A 1 194 ? -31.085 7.729 27.726 1.00 97.75 194 LYS A C 1
ATOM 1583 O O . LYS A 1 194 ? -32.227 8.145 27.890 1.00 97.75 194 LYS A O 1
ATOM 1588 N N . GLU A 1 195 ? -30.070 8.057 28.524 1.00 97.19 195 GLU A N 1
ATOM 1589 C CA . GLU A 1 195 ? -30.250 8.882 29.727 1.00 97.19 195 GLU A CA 1
ATOM 1590 C C . GLU A 1 195 ? -30.860 10.254 29.408 1.00 97.19 195 GLU A C 1
ATOM 1592 O O . GLU A 1 195 ? -31.742 10.742 30.112 1.00 97.19 195 GLU A O 1
ATOM 1597 N N . ARG A 1 196 ? -30.401 10.904 28.329 1.00 96.88 196 ARG A N 1
ATOM 1598 C CA . ARG A 1 196 ? -30.955 12.198 27.898 1.00 96.88 196 ARG A CA 1
ATOM 1599 C C . ARG A 1 196 ? -32.415 12.079 27.469 1.00 96.88 196 ARG A C 1
ATOM 1601 O O . ARG A 1 196 ? -33.196 12.977 27.765 1.00 96.88 196 ARG A O 1
ATOM 1608 N N . ILE A 1 197 ? -32.776 11.001 26.773 1.00 97.19 197 ILE A N 1
ATOM 1609 C CA . ILE A 1 197 ? -34.157 10.737 26.354 1.00 97.19 197 ILE A CA 1
ATOM 1610 C C . ILE A 1 197 ? -35.056 10.514 27.574 1.00 97.19 197 ILE A C 1
ATOM 1612 O O . ILE A 1 197 ? -36.148 11.071 27.613 1.00 97.19 197 ILE A O 1
ATOM 1616 N N . GLU A 1 198 ? -34.607 9.742 28.564 1.00 96.81 198 GLU A N 1
ATOM 1617 C CA . GLU A 1 198 ? -35.354 9.496 29.806 1.00 96.81 198 GLU A CA 1
ATOM 1618 C C . GLU A 1 198 ? -35.606 10.795 30.572 1.00 96.81 198 GLU A C 1
ATOM 1620 O O . GLU A 1 198 ? -36.757 11.129 30.836 1.00 96.81 198 GLU A O 1
ATOM 1625 N N . ARG A 1 199 ? -34.568 11.615 30.780 1.00 94.56 199 ARG A N 1
ATOM 1626 C CA . ARG A 1 199 ? -34.724 12.926 31.434 1.00 94.56 199 ARG A CA 1
ATOM 1627 C C . ARG A 1 199 ? -35.714 13.841 30.718 1.00 94.56 199 ARG A C 1
ATOM 1629 O O . ARG A 1 199 ? -36.412 14.601 31.371 1.00 94.56 199 ARG A O 1
ATOM 1636 N N . LEU A 1 200 ? -35.759 13.812 29.385 1.00 94.88 200 LEU A N 1
ATOM 1637 C CA . LEU A 1 200 ? -36.726 14.612 28.628 1.00 94.88 200 LEU A CA 1
ATOM 1638 C C . LEU A 1 200 ? -38.152 14.069 28.770 1.00 94.88 200 LEU A C 1
ATOM 1640 O O . LEU A 1 200 ? -39.086 14.862 28.847 1.00 94.88 200 LEU A O 1
ATOM 1644 N N . ARG A 1 201 ? -38.323 12.743 28.831 1.00 93.38 201 ARG A N 1
ATOM 1645 C CA . ARG A 1 201 ? -39.629 12.104 29.051 1.00 93.38 201 ARG A CA 1
ATOM 1646 C C . ARG A 1 201 ? -40.184 12.374 30.445 1.00 93.38 201 ARG A C 1
ATOM 1648 O O . ARG A 1 201 ? -41.377 12.596 30.549 1.00 93.38 201 ARG A O 1
ATOM 1655 N N . ASP A 1 202 ? -39.338 12.412 31.470 1.00 86.31 202 ASP A N 1
ATOM 1656 C CA . ASP A 1 202 ? -39.768 12.658 32.856 1.00 86.31 202 ASP A CA 1
ATOM 1657 C C . ASP A 1 202 ? -40.218 14.111 33.110 1.00 86.31 202 ASP A C 1
ATOM 1659 O O . ASP A 1 202 ? -40.875 14.397 34.108 1.00 86.31 202 ASP A O 1
ATOM 1663 N N . VAL A 1 203 ? -39.851 15.039 32.219 1.00 77.81 203 VAL A N 1
ATOM 1664 C CA . VAL A 1 203 ? -40.214 16.470 32.282 1.00 77.81 203 VAL A CA 1
ATOM 1665 C C . VAL A 1 203 ? -41.384 16.804 31.333 1.00 77.81 203 VAL A C 1
ATOM 1667 O O . VAL A 1 203 ? -41.856 17.941 31.320 1.00 77.81 203 VAL A O 1
ATOM 1670 N N . SER A 1 204 ? -41.849 15.826 30.542 1.00 57.75 204 SER A N 1
ATOM 1671 C CA . SER A 1 204 ? -42.985 15.928 29.607 1.00 57.75 204 SER A CA 1
ATOM 1672 C C . SER A 1 204 ? -44.283 15.445 30.247 1.00 57.75 204 SER A C 1
ATOM 1674 O O . SER A 1 204 ? -45.333 16.057 29.954 1.00 57.75 204 SER A O 1
#

Nearest PDB structures (foldseek):
  1tx3-assembly2_C  TM=9.083E-01  e=9.498E-11  Haemophilus influenzae
  1xhv-assembly1_A  TM=9.031E-01  e=1.479E-10  Haemophilus influenzae
  1tx3-assembly2_D  TM=9.011E-01  e=2.030E-10  Haemophilus influenzae
  1tx3-assembly1_B  TM=9.035E-01  e=2.785E-10  Haemophilus influenzae
  1tx3-assembly1_A  TM=9.015E-01  e=7.196E-10  Haemophilus influenzae

Mean predicted aligned error: 5.31 Å